Protein AF-A0A5J4TDB8-F1 (afdb_monomer)

Foldseek 3Di:
DPPDDPVVQVVQQPPDPPPPDDPDPDPPGVVLVLLVLLLVLLLLLLLCLQFVQRDCPVSLVVLVVCCVVPNDPLSVLSNVLSVVSVVVQVVLVVVVVVVVVVVPPDDDDDDDDPDDDPCPPRRDRCVQVDDLVVLLVSLVSSLVSLVSSLCSLVVSLVVSLVVCVVVVPPPVVSVVSVVVSVVLNVLSVVLSVQQNVQSVPSHGRRDSVSSVSNVD

Nearest PDB structures (foldseek):
  8ga6-assembly1_A  TM=4.358E-01  e=4.854E+00  synthetic construct
  8iyj-assembly1_U4  TM=3.901E-01  e=6.474E+00  Mus musculus

Sequence (216 aa):
MREIDPDADAQERTGMGSARWKDEYSCDCLRLDHEHQDMLISLATVCCCIDGTMNIKQQIESLQNTLEIKPTTELKAVKSIVDAVQKEREQLRDSMGNLSGNVSSMKGSGNNDQGSGNDGKIHIDVTLAFDETKLRWLGKIIERMLGILVRQTCGTFADEEQMMDKYRIPRHHSNIHFSQHLVLIRKLYTTILHIAQSAENFKYPIPSTFSQTFIQ

Secondary structure (DSSP, 8-state):
-PPPPHHHHHHTTTT--S-TT-SS-----HHHHHHHHHHHHHHHHHHHHH-TT---HHHHHHHHHHHHH---HHHHHHHHHHHHHHHHHHHHHHHHHHHHGGG----------------------GGGG--HHHHHHHHHHHHHHHHHHHHHHHHHHHHHHHHHHHTT--HHHHHHHHHHHHHHHHHHHHHHHHHHHHHT-TTSPPPTHHHHHHH-

pLDDT: mean 76.95, std 20.46, range [30.41, 95.5]

Solvent-accessible surface area (backbone atoms only — not comparable to full-atom values): 12738 Å² total; per-residue (Å²): 133,79,87,75,56,66,67,58,61,52,54,57,48,67,87,62,70,96,68,85,75,59,98,60,91,68,81,81,32,59,65,54,53,51,48,51,49,54,32,51,40,38,48,51,48,41,29,32,68,47,24,66,54,56,86,51,64,69,47,53,53,50,49,51,57,44,44,76,76,57,74,42,76,64,58,53,49,51,51,54,48,54,52,52,55,50,50,56,48,48,56,51,51,50,55,55,50,58,66,59,55,76,76,64,89,71,84,77,94,79,80,94,73,96,69,88,75,77,80,80,68,76,64,68,52,61,66,82,75,50,51,54,67,53,35,44,50,49,37,55,49,46,55,54,42,49,54,50,34,52,52,41,49,56,47,45,51,54,49,52,53,51,46,39,61,75,70,62,53,57,64,78,58,50,54,50,52,55,52,50,51,52,52,51,50,52,50,52,53,53,53,50,52,54,48,54,65,42,45,74,44,38,90,51,72,53,62,48,66,60,38,52,63,74,74,109

InterPro domains:
  IPR035938 Hemerythrin-like superfamily [SSF47188] (139-198)

Organism: NCBI:txid222440

Structure (mmCIF, N/CA/C/O backbone):
data_AF-A0A5J4TDB8-F1
#
_entry.id   AF-A0A5J4TDB8-F1
#
loop_
_atom_site.group_PDB
_atom_site.id
_atom_site.type_symbol
_atom_site.label_atom_id
_atom_site.label_alt_id
_atom_site.label_comp_id
_atom_site.label_asym_id
_atom_site.label_entity_id
_atom_site.label_seq_id
_atom_site.pdbx_PDB_ins_code
_atom_site.Cartn_x
_atom_site.Cartn_y
_atom_site.Cartn_z
_atom_site.occupancy
_atom_site.B_iso_or_equiv
_atom_site.auth_seq_id
_atom_site.auth_comp_id
_atom_site.auth_asym_id
_atom_site.auth_atom_id
_atom_site.pdbx_PDB_model_num
ATOM 1 N N . MET A 1 1 ? -4.120 -2.287 -21.958 1.00 37.81 1 MET A N 1
ATOM 2 C CA . MET A 1 1 ? -2.977 -1.365 -22.107 1.00 37.81 1 MET A CA 1
ATOM 3 C C . MET A 1 1 ? -3.282 -0.451 -23.277 1.00 37.81 1 MET A C 1
ATOM 5 O O . MET A 1 1 ? -3.626 -0.975 -24.329 1.00 37.81 1 MET A O 1
ATOM 9 N N . ARG A 1 2 ? -3.262 0.875 -23.095 1.00 38.03 2 ARG A N 1
ATOM 10 C CA . ARG A 1 2 ? -3.172 1.786 -24.246 1.00 38.03 2 ARG A CA 1
ATOM 11 C C . ARG A 1 2 ? -1.720 1.741 -24.705 1.00 38.03 2 ARG A C 1
ATOM 13 O O . ARG A 1 2 ? -0.841 1.747 -23.849 1.00 38.03 2 ARG A O 1
ATOM 20 N N . GLU A 1 3 ? -1.495 1.617 -26.007 1.00 38.84 3 GLU A N 1
ATOM 21 C CA . GLU A 1 3 ? -0.161 1.747 -26.591 1.00 38.84 3 GLU A CA 1
ATOM 22 C C . GLU A 1 3 ? 0.435 3.074 -26.107 1.00 38.84 3 GLU A C 1
ATOM 24 O O . GLU A 1 3 ? -0.185 4.128 -26.254 1.00 38.84 3 GLU A O 1
ATOM 29 N N . ILE A 1 4 ? 1.566 2.993 -25.407 1.00 48.53 4 ILE A N 1
ATOM 30 C CA . ILE A 1 4 ? 2.266 4.164 -24.883 1.00 48.53 4 ILE A CA 1
ATOM 31 C C . ILE A 1 4 ? 2.933 4.845 -26.076 1.00 48.53 4 ILE A C 1
ATOM 33 O O . ILE A 1 4 ? 3.638 4.186 -26.842 1.00 48.53 4 ILE A O 1
ATOM 37 N N . ASP A 1 5 ? 2.681 6.144 -26.229 1.00 47.41 5 ASP A N 1
ATOM 38 C CA . ASP A 1 5 ? 3.310 6.984 -27.245 1.00 47.41 5 ASP A CA 1
ATOM 39 C C . ASP A 1 5 ? 4.844 6.937 -27.070 1.00 47.41 5 ASP A C 1
ATOM 41 O O . ASP A 1 5 ? 5.343 7.310 -26.000 1.00 47.41 5 ASP A O 1
ATOM 45 N N . PRO A 1 6 ? 5.602 6.456 -28.075 1.00 47.66 6 PRO A N 1
ATOM 46 C CA . PRO A 1 6 ? 7.057 6.358 -28.008 1.00 47.66 6 PRO A CA 1
ATOM 47 C C . PRO A 1 6 ? 7.747 7.687 -27.685 1.00 47.66 6 PRO A C 1
ATOM 49 O O . PRO A 1 6 ? 8.787 7.679 -27.025 1.00 47.66 6 PRO A O 1
ATOM 52 N N . ASP A 1 7 ? 7.173 8.812 -28.118 1.00 46.38 7 ASP A N 1
ATOM 53 C CA . ASP A 1 7 ? 7.748 10.135 -27.880 1.00 46.38 7 ASP A CA 1
ATOM 54 C C . ASP A 1 7 ? 7.527 10.584 -26.427 1.00 46.38 7 ASP A C 1
ATOM 56 O O . ASP A 1 7 ? 8.419 11.184 -25.824 1.00 46.38 7 ASP A O 1
ATOM 60 N N . ALA A 1 8 ? 6.399 10.201 -25.817 1.00 56.88 8 ALA A N 1
ATOM 61 C CA . ALA A 1 8 ? 6.140 10.426 -24.396 1.00 56.88 8 ALA A CA 1
ATOM 62 C C . ALA A 1 8 ? 7.059 9.571 -23.497 1.00 56.88 8 ALA A C 1
ATOM 64 O O . ALA A 1 8 ? 7.653 10.101 -22.559 1.00 56.88 8 ALA A O 1
ATOM 65 N N . ASP A 1 9 ? 7.261 8.283 -23.823 1.00 52.53 9 ASP A N 1
ATOM 66 C CA . ASP A 1 9 ? 8.217 7.387 -23.125 1.00 52.53 9 ASP A CA 1
ATOM 67 C C . ASP A 1 9 ? 9.667 7.887 -23.261 1.00 52.53 9 ASP A C 1
ATOM 69 O O . ASP A 1 9 ? 10.463 7.788 -22.327 1.00 52.53 9 ASP A O 1
ATOM 73 N N . ALA A 1 10 ? 10.030 8.468 -24.409 1.00 52.84 10 ALA A N 1
ATOM 74 C CA . ALA A 1 10 ? 11.341 9.082 -24.600 1.00 52.84 10 ALA A CA 1
ATOM 75 C C . ALA A 1 10 ? 11.505 10.376 -23.783 1.00 52.84 10 ALA A C 1
ATOM 77 O O . ALA A 1 10 ? 12.571 10.607 -23.212 1.00 52.84 10 ALA A O 1
ATOM 78 N N . GLN A 1 11 ? 10.465 11.207 -23.697 1.00 53.31 11 GLN A N 1
ATOM 79 C CA . GLN A 1 11 ? 10.500 12.477 -22.972 1.00 53.31 11 GLN A CA 1
ATOM 80 C C . GLN A 1 11 ? 10.549 12.285 -21.447 1.00 53.31 11 GLN A C 1
ATOM 82 O O . GLN A 1 11 ? 11.304 12.988 -20.773 1.00 53.31 11 GLN A O 1
ATOM 87 N N . GLU A 1 12 ? 9.862 11.278 -20.901 1.00 52.88 12 GLU A N 1
ATOM 88 C CA . GLU A 1 12 ? 9.960 10.891 -19.480 1.00 52.88 12 GLU A CA 1
ATOM 89 C C . GLU A 1 12 ? 11.364 10.385 -19.079 1.00 52.88 12 GLU A C 1
ATOM 91 O O . GLU A 1 12 ? 11.676 10.274 -17.893 1.00 52.88 12 GLU A O 1
ATOM 96 N N . ARG A 1 13 ? 12.250 10.135 -20.055 1.00 52.81 13 ARG A N 1
ATOM 97 C CA . ARG A 1 13 ? 13.677 9.819 -19.846 1.00 52.81 13 ARG A CA 1
ATOM 98 C C . ARG A 1 13 ? 14.598 11.033 -19.973 1.00 52.81 13 ARG A C 1
ATOM 100 O O . ARG A 1 13 ? 15.778 10.948 -19.627 1.00 52.81 13 ARG A O 1
ATOM 107 N N . THR A 1 14 ? 14.112 12.169 -20.478 1.00 43.88 14 THR A N 1
ATOM 108 C CA . THR A 1 14 ? 14.943 13.360 -20.742 1.00 43.88 14 THR A CA 1
ATOM 109 C C . THR A 1 14 ? 15.192 14.209 -19.491 1.00 43.88 14 THR A C 1
ATOM 111 O O . THR A 1 14 ? 14.832 15.376 -19.415 1.00 43.88 14 THR A O 1
ATOM 114 N N . GLY A 1 15 ? 15.875 13.611 -18.513 1.00 41.41 15 GLY A N 1
ATOM 115 C CA . GLY A 1 15 ? 16.638 14.303 -17.464 1.00 41.41 15 GLY A CA 1
ATOM 116 C C . GLY A 1 15 ? 18.153 14.079 -17.579 1.00 41.41 15 GLY A C 1
ATOM 117 O O . GLY A 1 15 ? 18.934 14.693 -16.856 1.00 41.41 15 GLY A O 1
ATOM 118 N N . MET A 1 16 ? 18.596 13.220 -18.501 1.00 42.03 16 MET A N 1
ATOM 119 C CA . MET A 1 16 ? 20.002 12.866 -18.681 1.00 42.03 16 MET A CA 1
ATOM 120 C C . MET A 1 16 ? 20.456 13.273 -20.081 1.00 42.03 16 MET A C 1
ATOM 122 O O . MET A 1 16 ? 19.925 12.784 -21.072 1.00 42.03 16 MET A O 1
ATOM 126 N N . GLY A 1 17 ? 21.410 14.211 -20.146 1.00 42.22 17 GLY A N 1
ATOM 127 C CA . GLY A 1 17 ? 22.014 14.722 -21.379 1.00 42.22 17 GLY A CA 1
ATOM 128 C C . GLY A 1 17 ? 22.786 13.658 -22.173 1.00 42.22 17 GLY A C 1
ATOM 129 O O . GLY A 1 17 ? 22.348 12.528 -22.335 1.00 42.22 17 GLY A O 1
ATOM 130 N N . SER A 1 18 ? 23.971 13.994 -22.684 1.00 31.89 18 SER A N 1
ATOM 131 C CA . SER A 1 18 ? 24.812 13.152 -23.562 1.00 31.89 18 SER A CA 1
ATOM 132 C C . SER A 1 18 ? 25.257 11.778 -23.005 1.00 31.89 18 SER A C 1
ATOM 134 O O . SER A 1 18 ? 26.040 11.086 -23.649 1.00 31.89 18 SER A O 1
ATOM 136 N N . ALA A 1 19 ? 24.724 11.321 -21.871 1.00 36.56 19 ALA A N 1
ATOM 137 C CA . ALA A 1 19 ? 24.894 9.984 -21.302 1.00 36.56 19 ALA A CA 1
ATOM 138 C C . ALA A 1 19 ? 23.958 8.938 -21.951 1.00 36.56 19 ALA A C 1
ATOM 140 O O . ALA A 1 19 ? 23.369 8.105 -21.270 1.00 36.56 19 ALA A O 1
ATOM 141 N N . ARG A 1 20 ? 23.817 8.965 -23.282 1.00 34.97 20 ARG A N 1
ATOM 142 C CA . ARG A 1 20 ? 22.895 8.094 -24.042 1.00 34.97 20 ARG A CA 1
ATOM 143 C C . ARG A 1 20 ? 23.347 6.621 -24.122 1.00 34.97 20 ARG A C 1
ATOM 145 O O . ARG A 1 20 ? 22.654 5.814 -24.726 1.00 34.97 20 ARG A O 1
ATOM 152 N N . TRP A 1 21 ? 24.503 6.296 -23.543 1.00 35.66 21 TRP A N 1
ATOM 153 C CA . TRP A 1 21 ? 25.146 4.977 -23.526 1.00 35.66 21 TRP A CA 1
ATOM 154 C C . TRP A 1 21 ? 25.955 4.806 -22.233 1.00 35.66 21 TRP A C 1
ATOM 156 O O . TRP A 1 21 ? 27.168 4.616 -22.277 1.00 35.66 21 TRP A O 1
ATOM 166 N N . LYS A 1 22 ? 25.336 4.952 -21.057 1.00 37.19 22 LYS A N 1
ATOM 167 C CA . LYS A 1 22 ? 25.990 4.399 -19.868 1.00 37.19 22 LYS A CA 1
ATOM 168 C C . LYS A 1 22 ? 25.880 2.882 -19.948 1.00 37.19 22 LYS A C 1
ATOM 170 O O . LYS A 1 22 ? 24.781 2.351 -20.056 1.00 37.19 22 LYS A O 1
ATOM 175 N N . ASP A 1 23 ? 27.023 2.217 -19.852 1.00 35.59 23 ASP A N 1
ATOM 176 C CA . ASP A 1 23 ? 27.200 0.773 -19.645 1.00 35.59 23 ASP A CA 1
ATOM 177 C C . ASP A 1 23 ? 26.624 0.276 -18.293 1.00 35.59 23 ASP A C 1
ATOM 179 O O . ASP A 1 23 ? 27.043 -0.741 -17.744 1.00 35.59 23 ASP A O 1
ATOM 183 N N . GLU A 1 24 ? 25.639 0.989 -17.748 1.00 38.06 24 GLU A N 1
ATOM 184 C CA . GLU A 1 24 ? 24.906 0.694 -16.528 1.00 38.06 24 GLU A CA 1
ATOM 185 C C . GLU A 1 24 ? 23.429 0.660 -16.927 1.00 38.06 24 GLU A C 1
ATOM 187 O O . GLU A 1 24 ? 22.820 1.678 -17.244 1.00 38.06 24 GLU A O 1
ATOM 192 N N . TYR A 1 25 ? 22.906 -0.559 -17.007 1.00 44.09 25 TYR A N 1
ATOM 193 C CA . TYR A 1 25 ? 21.585 -0.957 -17.485 1.00 44.09 25 TYR A CA 1
ATOM 194 C C . TYR A 1 25 ? 20.444 -0.473 -16.588 1.00 44.09 25 TYR A C 1
ATOM 196 O O . TYR A 1 25 ? 19.675 -1.287 -16.079 1.00 44.09 25 TYR A O 1
ATOM 204 N N . SER A 1 26 ? 20.339 0.826 -16.336 1.00 44.84 26 SER A N 1
ATOM 205 C CA . SER A 1 26 ? 19.366 1.288 -15.367 1.00 44.84 26 SER A CA 1
ATOM 206 C C . SER A 1 26 ? 17.976 1.387 -15.990 1.00 44.84 26 SER A C 1
ATOM 208 O O . SER A 1 26 ? 17.722 2.111 -16.956 1.00 44.84 26 SER A O 1
ATOM 210 N N . CYS A 1 27 ? 17.049 0.634 -15.402 1.00 50.28 27 CYS A N 1
ATOM 211 C CA . CYS A 1 27 ? 15.609 0.815 -15.540 1.00 50.28 27 CYS A CA 1
ATOM 212 C C . CYS A 1 27 ? 15.140 2.111 -14.834 1.00 50.28 27 CYS A C 1
ATOM 214 O O . CYS A 1 27 ? 13.982 2.215 -14.443 1.00 50.28 27 CYS A O 1
ATOM 216 N N . ASP A 1 28 ? 16.026 3.105 -14.692 1.00 54.03 28 ASP A N 1
ATOM 217 C CA . ASP A 1 28 ? 15.769 4.399 -14.068 1.00 54.03 28 ASP A CA 1
ATOM 218 C C . ASP A 1 28 ? 15.004 5.272 -15.066 1.00 54.03 28 ASP A C 1
ATOM 220 O O . ASP A 1 28 ? 15.564 6.107 -15.785 1.00 54.03 28 ASP A O 1
ATOM 224 N N . CYS A 1 29 ? 13.701 5.044 -15.167 1.00 66.31 29 CYS A N 1
ATOM 225 C CA . CYS A 1 29 ? 12.806 6.010 -15.777 1.00 66.31 29 CYS A CA 1
ATOM 226 C C . CYS A 1 29 ? 11.859 6.559 -14.715 1.00 66.31 29 CYS A C 1
ATOM 228 O O . CYS A 1 29 ? 11.338 5.815 -13.885 1.00 66.31 29 CYS A O 1
ATOM 230 N N . LEU A 1 30 ? 11.590 7.868 -14.791 1.00 71.88 30 LEU A N 1
ATOM 231 C CA . LEU A 1 30 ? 10.699 8.572 -13.861 1.00 71.88 30 LEU A CA 1
ATOM 232 C C . LEU A 1 30 ? 9.338 7.876 -13.732 1.00 71.88 30 LEU A C 1
ATOM 234 O O . LEU A 1 30 ? 8.706 7.898 -12.681 1.00 71.88 30 LEU A O 1
ATOM 238 N N . ARG A 1 31 ? 8.896 7.211 -14.803 1.00 78.38 31 ARG A N 1
ATOM 239 C CA . ARG A 1 31 ? 7.688 6.392 -14.820 1.00 78.38 31 ARG A CA 1
ATOM 240 C C . ARG A 1 31 ? 7.725 5.248 -13.805 1.00 78.38 31 ARG A C 1
ATOM 242 O O . ARG A 1 31 ? 6.775 5.116 -13.039 1.00 78.38 31 ARG A O 1
ATOM 249 N N . LEU A 1 32 ? 8.790 4.442 -13.794 1.00 80.38 32 LEU A N 1
ATOM 250 C CA . LEU A 1 32 ? 8.940 3.335 -12.845 1.00 80.38 32 LEU A CA 1
ATOM 251 C C . LEU A 1 32 ? 9.149 3.862 -11.423 1.00 80.38 32 LEU A C 1
ATOM 253 O O . LEU A 1 32 ? 8.591 3.296 -10.489 1.00 80.38 32 LEU A O 1
ATOM 257 N N . ASP A 1 33 ? 9.838 4.993 -11.254 1.00 82.06 33 ASP A N 1
ATOM 258 C CA . ASP A 1 33 ? 9.937 5.665 -9.950 1.00 82.06 33 ASP A CA 1
ATOM 259 C C . ASP A 1 33 ? 8.557 6.062 -9.408 1.00 82.06 33 ASP A C 1
ATOM 261 O O . ASP A 1 33 ? 8.261 5.856 -8.229 1.00 82.06 33 ASP A O 1
ATOM 265 N N . HIS A 1 34 ? 7.675 6.585 -10.265 1.00 83.31 34 HIS A N 1
ATOM 266 C CA . HIS A 1 34 ? 6.301 6.903 -9.882 1.00 83.31 34 HIS A CA 1
ATOM 267 C C . HIS A 1 34 ? 5.495 5.654 -9.507 1.00 83.31 34 HIS A C 1
ATOM 269 O O . HIS A 1 34 ? 4.754 5.680 -8.526 1.00 83.31 34 HIS A O 1
ATOM 275 N N . GLU A 1 35 ? 5.640 4.555 -10.248 1.00 86.19 35 GLU A N 1
ATOM 276 C CA . GLU A 1 35 ? 4.951 3.299 -9.931 1.00 86.19 35 GLU A CA 1
ATOM 277 C C . GLU A 1 35 ? 5.460 2.669 -8.623 1.00 86.19 35 GLU A C 1
ATOM 279 O O . GLU A 1 35 ? 4.663 2.233 -7.787 1.00 86.19 35 GLU A O 1
ATOM 284 N N . HIS A 1 36 ? 6.771 2.710 -8.377 1.00 86.94 36 HIS A N 1
ATOM 285 C CA . HIS A 1 36 ? 7.354 2.316 -7.098 1.00 86.94 36 HIS A CA 1
ATOM 286 C C . HIS A 1 36 ? 6.866 3.200 -5.948 1.00 86.94 36 HIS A C 1
ATOM 288 O O . HIS A 1 36 ? 6.537 2.688 -4.876 1.00 86.94 36 HIS A O 1
ATOM 294 N N . GLN A 1 37 ? 6.762 4.513 -6.160 1.00 89.00 37 GLN A N 1
ATOM 295 C CA . GLN A 1 37 ? 6.235 5.431 -5.155 1.00 89.00 37 GLN A CA 1
ATOM 296 C C . GLN A 1 37 ? 4.776 5.105 -4.803 1.00 89.00 37 GLN A C 1
ATOM 298 O O . GLN A 1 37 ? 4.426 5.075 -3.621 1.00 89.00 37 GLN A O 1
ATOM 303 N N . ASP A 1 38 ? 3.939 4.794 -5.795 1.00 90.69 38 ASP A N 1
ATOM 304 C CA . ASP A 1 38 ? 2.551 4.371 -5.580 1.00 90.69 38 ASP A CA 1
ATOM 305 C C . ASP A 1 38 ? 2.479 3.089 -4.732 1.00 90.69 38 ASP A C 1
ATOM 307 O O . ASP A 1 38 ? 1.698 3.011 -3.776 1.00 90.69 38 ASP A O 1
ATOM 311 N N . MET A 1 39 ? 3.338 2.108 -5.029 1.00 91.81 39 MET A N 1
ATOM 312 C CA . MET A 1 39 ? 3.466 0.879 -4.242 1.00 91.81 39 MET A CA 1
ATOM 313 C C . MET A 1 39 ? 3.881 1.172 -2.789 1.00 91.81 39 MET A C 1
ATOM 315 O O . MET A 1 39 ? 3.282 0.628 -1.857 1.00 91.81 39 MET A O 1
ATOM 319 N N . LEU A 1 40 ? 4.873 2.043 -2.573 1.00 91.56 40 LEU A N 1
ATOM 320 C CA . LEU A 1 40 ? 5.353 2.415 -1.236 1.00 91.56 40 LEU A CA 1
ATOM 321 C C . LEU A 1 40 ? 4.289 3.160 -0.420 1.00 91.56 40 LEU A C 1
ATOM 323 O O . LEU A 1 40 ? 4.129 2.895 0.774 1.00 91.56 40 LEU A O 1
ATOM 327 N N . ILE A 1 41 ? 3.521 4.050 -1.051 1.00 93.06 41 ILE A N 1
ATOM 328 C CA . ILE A 1 41 ? 2.393 4.747 -0.417 1.00 93.06 41 ILE A CA 1
ATOM 329 C C . ILE A 1 41 ? 1.324 3.741 0.023 1.00 93.06 41 ILE A C 1
ATOM 331 O O . ILE A 1 41 ? 0.805 3.824 1.144 1.00 93.06 41 ILE A O 1
ATOM 335 N N . SER A 1 42 ? 1.006 2.766 -0.827 1.00 93.94 42 SER A N 1
ATOM 336 C CA . SER A 1 42 ? 0.048 1.719 -0.482 1.00 93.94 42 SER A CA 1
ATOM 337 C C . SER A 1 42 ? 0.540 0.831 0.650 1.00 93.94 42 SER A C 1
ATOM 339 O O . SER A 1 42 ? -0.225 0.543 1.571 1.00 93.94 42 SER A O 1
ATOM 341 N N . LEU A 1 43 ? 1.818 0.452 0.638 1.00 93.44 43 LEU A N 1
ATOM 342 C CA . LEU A 1 43 ? 2.432 -0.314 1.717 1.00 93.44 43 LEU A CA 1
ATOM 343 C C . LEU A 1 43 ? 2.355 0.441 3.049 1.00 93.44 43 LEU A C 1
ATOM 345 O O . LEU A 1 43 ? 1.878 -0.101 4.047 1.00 93.44 43 LEU A O 1
ATOM 349 N N . ALA A 1 44 ? 2.747 1.716 3.053 1.00 93.00 44 ALA A N 1
ATOM 350 C CA . ALA A 1 44 ? 2.652 2.574 4.229 1.00 93.00 44 ALA A CA 1
ATOM 351 C C . ALA A 1 44 ? 1.205 2.683 4.733 1.00 93.00 44 ALA A C 1
ATOM 353 O O . ALA A 1 44 ? 0.956 2.619 5.938 1.00 93.00 44 ALA A O 1
ATOM 354 N N . THR A 1 45 ? 0.238 2.781 3.818 1.00 93.62 45 THR A N 1
ATOM 355 C CA . THR A 1 45 ? -1.184 2.855 4.169 1.00 93.62 45 THR A CA 1
ATOM 356 C C . THR A 1 45 ? -1.694 1.551 4.783 1.00 93.62 45 THR A C 1
ATOM 358 O O . THR A 1 45 ? -2.381 1.610 5.802 1.00 93.62 45 THR A O 1
ATOM 361 N N . VAL A 1 46 ? -1.334 0.380 4.238 1.00 94.62 46 VAL A N 1
ATOM 362 C CA . VAL A 1 46 ? -1.642 -0.931 4.852 1.00 94.62 46 VAL A CA 1
ATOM 363 C C . VAL A 1 46 ? -1.106 -0.981 6.276 1.00 94.62 46 VAL A C 1
ATOM 365 O O . VAL A 1 46 ? -1.845 -1.280 7.214 1.00 94.62 46 VAL A O 1
ATOM 368 N N . CYS A 1 47 ? 0.174 -0.664 6.440 1.00 92.56 47 CYS A N 1
ATOM 369 C CA . CYS A 1 47 ? 0.839 -0.725 7.729 1.00 92.56 47 CYS A CA 1
ATOM 370 C C . CYS A 1 47 ? 0.222 0.262 8.731 1.00 92.56 47 CYS A C 1
ATOM 372 O O . CYS A 1 47 ? 0.051 -0.102 9.886 1.00 92.56 47 CYS A O 1
ATOM 374 N N . CYS A 1 48 ? -0.210 1.450 8.295 1.00 92.00 48 CYS A N 1
ATOM 375 C CA . CYS A 1 48 ? -0.958 2.380 9.141 1.00 92.00 48 CYS A CA 1
ATOM 376 C C . CYS A 1 48 ? -2.353 1.843 9.488 1.00 92.00 48 CYS A C 1
ATOM 378 O O . CYS A 1 48 ? -2.814 2.006 10.614 1.00 92.00 48 CYS A O 1
ATOM 380 N N . CYS A 1 49 ? -3.047 1.171 8.567 1.00 92.81 49 CYS A N 1
ATOM 381 C CA . CYS A 1 49 ? -4.337 0.546 8.876 1.00 92.81 49 CYS A CA 1
ATOM 382 C C . CYS A 1 49 ? -4.192 -0.541 9.951 1.00 92.81 49 CYS A C 1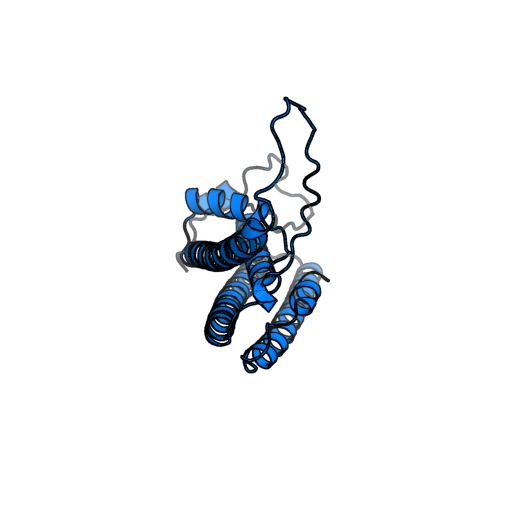
ATOM 384 O O . CYS A 1 49 ? -5.045 -0.629 10.830 1.00 92.81 49 CYS A O 1
ATOM 386 N N . ILE A 1 50 ? -3.104 -1.313 9.916 1.00 92.31 50 ILE A N 1
ATOM 387 C CA . ILE A 1 50 ? -2.792 -2.348 10.911 1.00 92.31 50 ILE A CA 1
ATOM 388 C C . ILE A 1 50 ? -2.323 -1.729 12.238 1.00 92.31 50 ILE A C 1
ATOM 390 O O . ILE A 1 50 ? -2.808 -2.119 13.293 1.00 92.31 50 ILE A O 1
ATOM 394 N N . ASP A 1 51 ? -1.413 -0.755 12.187 1.00 90.31 51 ASP A N 1
ATOM 395 C CA . ASP A 1 51 ? -0.776 -0.131 13.349 1.00 90.31 51 ASP A CA 1
ATOM 396 C C . ASP A 1 51 ? -1.100 1.367 13.410 1.00 90.31 51 ASP A C 1
ATOM 398 O O . ASP A 1 51 ? -0.588 2.184 12.637 1.00 90.31 51 ASP A O 1
ATOM 402 N N . GLY A 1 52 ? -1.954 1.742 14.365 1.00 85.88 52 GLY A N 1
ATOM 403 C CA . GLY A 1 52 ? -2.392 3.125 14.548 1.00 85.88 52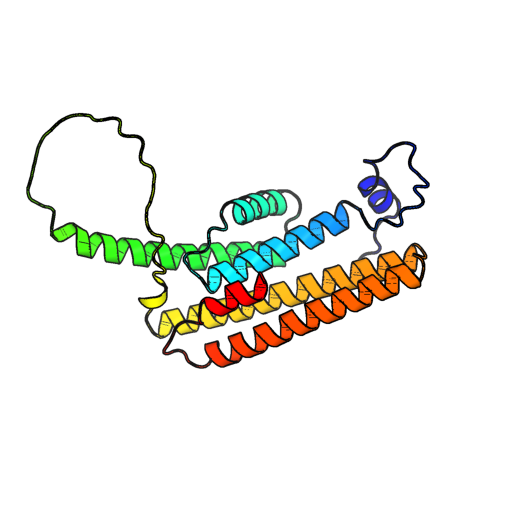 GLY A CA 1
ATOM 404 C C . GLY A 1 52 ? -1.334 4.074 15.104 1.00 85.88 52 GLY A C 1
ATOM 405 O O . GLY A 1 52 ? -1.573 5.284 15.148 1.00 85.88 52 GLY A O 1
ATOM 406 N N . THR A 1 53 ? -0.176 3.560 15.513 1.00 87.25 53 THR A N 1
ATOM 407 C CA . THR A 1 53 ? 0.961 4.377 15.955 1.00 87.25 53 THR A CA 1
ATOM 408 C C . THR A 1 53 ? 1.849 4.820 14.797 1.00 87.25 53 THR A C 1
ATOM 410 O O . THR A 1 53 ? 2.663 5.733 14.961 1.00 87.25 53 THR A O 1
ATOM 413 N N . MET A 1 54 ? 1.684 4.216 13.614 1.00 86.19 54 MET A N 1
ATOM 414 C CA . MET A 1 54 ? 2.601 4.435 12.508 1.00 86.19 54 MET A CA 1
ATOM 415 C C . MET A 1 54 ? 2.432 5.826 11.888 1.00 86.19 54 MET A C 1
ATOM 417 O O . MET A 1 54 ? 1.357 6.201 11.413 1.00 86.19 54 MET A O 1
ATOM 421 N N . ASN A 1 55 ? 3.520 6.598 11.870 1.00 86.69 55 ASN A N 1
ATOM 422 C CA . ASN A 1 55 ? 3.537 7.937 11.294 1.00 86.69 55 ASN A CA 1
ATOM 423 C C . ASN A 1 55 ? 3.782 7.875 9.782 1.00 86.69 55 ASN A C 1
ATOM 425 O O . ASN A 1 55 ? 4.906 7.642 9.346 1.00 86.69 55 ASN A O 1
ATOM 429 N N . ILE A 1 56 ? 2.730 8.130 9.003 1.00 88.94 56 ILE A N 1
ATOM 430 C CA . ILE A 1 56 ? 2.772 8.140 7.532 1.00 88.94 56 ILE A CA 1
ATOM 431 C C . ILE A 1 56 ? 2.469 9.520 6.925 1.00 88.94 56 ILE A C 1
ATOM 433 O O . ILE A 1 56 ? 1.988 9.617 5.798 1.00 88.94 56 ILE A O 1
ATOM 437 N N . LYS A 1 57 ? 2.698 10.610 7.674 1.00 89.50 57 LYS A N 1
ATOM 438 C CA . LYS A 1 57 ? 2.365 11.979 7.229 1.00 89.50 57 LYS A CA 1
ATOM 439 C C . LYS A 1 57 ? 3.012 12.333 5.887 1.00 89.50 57 LYS A C 1
ATOM 441 O O . LYS A 1 57 ? 2.321 12.791 4.986 1.00 89.50 57 LYS A O 1
ATOM 446 N N . GLN A 1 58 ? 4.300 12.031 5.733 1.00 89.06 58 GLN A N 1
ATOM 447 C CA . GLN A 1 58 ? 5.040 12.295 4.494 1.00 89.06 58 GLN A CA 1
ATOM 448 C C . GLN A 1 58 ? 4.472 11.512 3.303 1.00 89.06 58 GLN A C 1
ATOM 450 O O . GLN A 1 58 ? 4.367 12.039 2.200 1.00 89.06 58 GLN A O 1
ATOM 455 N N . GLN A 1 59 ? 4.058 10.262 3.516 1.00 91.94 59 GLN A N 1
ATOM 456 C CA . GLN A 1 59 ? 3.460 9.433 2.470 1.00 91.94 59 GLN A CA 1
ATOM 457 C C . GLN A 1 59 ? 2.069 9.945 2.080 1.00 91.94 59 GLN A C 1
ATOM 459 O O . GLN A 1 59 ? 1.708 9.880 0.909 1.00 91.94 59 GLN A O 1
ATOM 464 N N . ILE A 1 60 ? 1.307 10.503 3.025 1.00 90.12 60 ILE A N 1
ATOM 465 C CA . ILE A 1 60 ? 0.015 11.146 2.742 1.00 90.12 60 ILE A CA 1
ATOM 466 C C . ILE A 1 60 ? 0.204 12.448 1.956 1.00 90.12 60 ILE A C 1
ATOM 468 O O . ILE A 1 60 ? -0.548 12.690 1.015 1.00 90.12 60 ILE A O 1
ATOM 472 N N . GLU A 1 61 ? 1.197 13.267 2.304 1.00 91.38 61 GLU A N 1
ATOM 473 C CA . GLU A 1 61 ? 1.552 14.467 1.533 1.00 91.38 61 GLU A CA 1
ATOM 474 C C . GLU A 1 61 ? 1.983 14.091 0.109 1.00 91.38 61 GLU A C 1
ATOM 476 O O . GLU A 1 61 ? 1.473 14.641 -0.866 1.00 91.38 61 GLU A O 1
ATOM 481 N N . SER A 1 62 ? 2.842 13.075 -0.028 1.00 89.50 62 SER A N 1
ATOM 482 C CA . SER A 1 62 ? 3.228 12.539 -1.336 1.00 89.50 62 SER A CA 1
ATOM 483 C C . SER A 1 62 ? 2.018 12.037 -2.126 1.00 89.50 62 SER A C 1
ATOM 485 O O . SER A 1 62 ? 1.920 12.327 -3.312 1.00 89.50 62 SER A O 1
ATOM 487 N N . LEU A 1 63 ? 1.087 11.321 -1.488 1.00 90.81 63 LEU A N 1
ATOM 488 C CA . LEU A 1 63 ? -0.147 10.845 -2.118 1.00 90.81 63 LEU A CA 1
ATOM 489 C C . LEU A 1 63 ? -1.012 12.000 -2.634 1.00 90.81 63 LEU A C 1
ATOM 491 O O . LEU A 1 63 ? -1.582 11.891 -3.717 1.00 90.81 63 LEU A O 1
ATOM 495 N N . GLN A 1 64 ? -1.129 13.092 -1.876 1.00 91.06 64 GLN A N 1
ATOM 496 C CA . GLN A 1 64 ? -1.889 14.273 -2.298 1.00 91.06 64 GLN A CA 1
ATOM 497 C C . GLN A 1 64 ? -1.267 14.907 -3.542 1.00 91.06 64 GLN A C 1
ATOM 499 O O . GLN A 1 64 ? -1.965 15.080 -4.539 1.00 91.06 64 GLN A O 1
ATOM 504 N N . ASN A 1 65 ? 0.048 15.132 -3.524 1.00 89.19 65 ASN A N 1
ATOM 505 C CA . ASN A 1 65 ? 0.775 15.666 -4.675 1.00 89.19 65 ASN A CA 1
ATOM 506 C C . ASN A 1 65 ? 0.615 14.759 -5.908 1.00 89.19 65 ASN A C 1
ATOM 508 O O . ASN A 1 65 ? 0.315 15.233 -7.003 1.00 89.19 65 ASN A O 1
ATOM 512 N N . THR A 1 66 ? 0.740 13.437 -5.740 1.00 87.06 66 THR A N 1
ATOM 513 C CA . THR A 1 66 ? 0.552 12.488 -6.847 1.00 87.06 66 THR A CA 1
ATOM 514 C C . THR A 1 66 ? -0.885 12.497 -7.367 1.00 87.06 66 THR A C 1
ATOM 516 O O . THR A 1 66 ? -1.092 12.399 -8.571 1.00 87.06 66 THR A O 1
ATOM 519 N N . LEU A 1 67 ? -1.896 12.646 -6.506 1.00 89.56 67 LEU A N 1
ATOM 520 C CA . LEU A 1 67 ? -3.300 12.717 -6.927 1.00 89.56 67 LEU A CA 1
ATOM 521 C C . LEU A 1 67 ? -3.627 13.975 -7.737 1.00 89.56 67 LEU A C 1
ATOM 523 O O . LEU A 1 67 ? -4.497 13.906 -8.608 1.00 89.56 67 LEU A O 1
ATOM 527 N N . GLU A 1 68 ? -2.952 15.093 -7.466 1.00 88.31 68 GLU A N 1
ATOM 528 C CA . GLU A 1 68 ? -3.078 16.323 -8.256 1.00 88.31 68 GLU A CA 1
ATOM 529 C C . GLU A 1 68 ? -2.495 16.154 -9.663 1.00 88.31 68 GLU A C 1
ATOM 531 O O . GLU A 1 68 ? -3.074 16.636 -10.636 1.00 88.31 68 GLU A O 1
ATOM 536 N N . ILE A 1 69 ? -1.386 15.419 -9.779 1.00 84.31 69 ILE A N 1
ATOM 537 C CA . ILE A 1 69 ? -0.681 15.194 -11.048 1.00 84.31 69 ILE A CA 1
ATOM 538 C C . ILE A 1 69 ? -1.330 14.059 -11.859 1.00 84.31 69 ILE A C 1
ATOM 540 O O . ILE A 1 69 ? -1.597 14.201 -13.052 1.00 84.31 69 ILE A O 1
ATOM 544 N N . LYS A 1 70 ? -1.584 12.911 -11.221 1.00 84.06 70 LYS A N 1
ATOM 545 C CA . LYS A 1 70 ? -2.012 11.651 -11.848 1.00 84.06 70 LYS A CA 1
ATOM 546 C C . LYS A 1 70 ? -3.078 10.949 -10.991 1.00 84.06 70 LYS A C 1
ATOM 548 O O . LYS A 1 70 ? -2.795 9.991 -10.267 1.00 84.06 70 LYS A O 1
ATOM 553 N N . PRO A 1 71 ? -4.349 11.364 -11.097 1.00 85.75 71 PRO A N 1
ATOM 554 C CA . PRO A 1 71 ? -5.429 10.766 -10.324 1.00 85.75 71 PRO A CA 1
ATOM 555 C C . PRO A 1 71 ? -5.792 9.367 -10.843 1.00 85.75 71 PRO A C 1
ATOM 557 O O . PRO A 1 71 ? -6.604 9.223 -11.760 1.00 85.75 71 PRO A O 1
ATOM 560 N N . THR A 1 72 ? -5.256 8.316 -10.221 1.00 88.25 72 THR A N 1
ATOM 561 C CA . THR A 1 72 ? -5.640 6.926 -10.522 1.00 88.25 72 THR A CA 1
ATOM 562 C C . THR A 1 72 ? -6.776 6.438 -9.620 1.00 88.25 72 THR A C 1
ATOM 564 O O . THR A 1 72 ? -6.995 6.938 -8.513 1.00 88.25 72 THR A O 1
ATOM 567 N N . THR A 1 73 ? -7.535 5.444 -10.091 1.00 90.19 73 THR A N 1
ATOM 568 C CA . THR A 1 73 ? -8.613 4.817 -9.305 1.00 90.19 73 THR A CA 1
ATOM 569 C C . THR A 1 73 ? -8.080 4.198 -8.014 1.00 90.19 73 THR A C 1
ATOM 571 O O . THR A 1 73 ? -8.740 4.270 -6.978 1.00 90.19 73 THR A O 1
ATOM 574 N N . GLU A 1 74 ? -6.882 3.614 -8.067 1.00 89.75 74 GLU A N 1
ATOM 575 C CA . GLU A 1 74 ? -6.253 2.986 -6.909 1.00 89.75 74 GLU A CA 1
ATOM 576 C C . GLU A 1 74 ? -5.815 4.031 -5.887 1.00 89.75 74 GLU A C 1
ATOM 578 O O . GLU A 1 74 ? -6.251 3.940 -4.745 1.00 89.75 74 GLU A O 1
ATOM 583 N N . LEU A 1 75 ? -5.099 5.087 -6.288 1.00 91.69 75 LEU A N 1
ATOM 584 C CA . LEU A 1 75 ? -4.673 6.154 -5.370 1.00 91.69 75 LEU A CA 1
ATOM 585 C C . LEU A 1 75 ? -5.858 6.881 -4.720 1.00 91.69 75 LEU A C 1
ATOM 587 O O . LEU A 1 75 ? -5.818 7.207 -3.534 1.00 91.69 75 LEU A O 1
ATOM 591 N N . LYS A 1 76 ? -6.962 7.077 -5.454 1.00 93.94 76 LYS A N 1
ATOM 592 C CA . LYS A 1 76 ? -8.210 7.605 -4.874 1.00 93.94 76 LYS A CA 1
ATOM 593 C C . LYS A 1 76 ? -8.778 6.672 -3.805 1.00 93.94 76 LYS A C 1
ATOM 595 O O . LYS A 1 76 ? -9.260 7.141 -2.774 1.00 93.94 76 LYS A O 1
ATOM 600 N N . ALA A 1 77 ? -8.726 5.361 -4.038 1.00 94.69 77 ALA A N 1
ATOM 601 C CA . ALA A 1 77 ? -9.154 4.376 -3.053 1.00 94.69 77 ALA A CA 1
ATOM 602 C C . ALA A 1 77 ? -8.230 4.369 -1.825 1.00 94.69 77 ALA A C 1
ATOM 604 O O . ALA A 1 77 ? -8.747 4.352 -0.710 1.00 94.69 77 ALA A O 1
ATOM 605 N N . VAL A 1 78 ? -6.908 4.463 -2.015 1.00 95.25 78 VAL A N 1
ATOM 606 C CA . VAL A 1 78 ? -5.929 4.597 -0.922 1.00 95.25 78 VAL A CA 1
ATOM 607 C C . VAL A 1 78 ? -6.241 5.825 -0.070 1.00 95.25 78 VAL A C 1
ATOM 609 O O . VAL A 1 78 ? -6.384 5.704 1.146 1.00 95.25 78 VAL A O 1
ATOM 612 N N . LYS A 1 79 ? -6.448 6.988 -0.702 1.00 95.19 79 LYS A N 1
ATOM 613 C CA . LYS A 1 79 ? -6.795 8.233 -0.001 1.00 95.19 79 LYS A CA 1
ATOM 614 C C . LYS A 1 79 ? -8.091 8.103 0.796 1.00 95.19 79 LYS A C 1
ATOM 616 O O . LYS A 1 79 ? -8.139 8.451 1.970 1.00 95.19 79 LYS A O 1
ATOM 621 N N . SER A 1 80 ? -9.131 7.548 0.178 1.00 95.50 80 SER A N 1
ATOM 622 C CA . SER A 1 80 ? -10.408 7.322 0.858 1.00 95.50 80 SER A CA 1
ATOM 623 C C . SER A 1 80 ? -10.279 6.372 2.052 1.00 95.50 80 SER A C 1
ATOM 625 O O . SER A 1 80 ? -10.992 6.553 3.037 1.00 95.50 80 SER A O 1
ATOM 627 N N . ILE A 1 81 ? -9.420 5.355 1.959 1.00 95.38 81 ILE A N 1
ATOM 628 C CA . ILE A 1 81 ? -9.179 4.392 3.036 1.00 95.38 81 ILE A CA 1
ATOM 629 C C . ILE A 1 81 ? -8.452 5.064 4.200 1.00 95.38 81 ILE A C 1
ATOM 631 O O . ILE A 1 81 ? -8.935 4.985 5.331 1.00 95.38 81 ILE A O 1
ATOM 635 N N . VAL A 1 82 ? -7.331 5.745 3.936 1.00 94.25 82 VAL A N 1
ATOM 636 C CA . VAL A 1 82 ? -6.536 6.375 5.001 1.00 94.25 82 VAL A CA 1
ATOM 637 C C . VAL A 1 82 ? -7.343 7.445 5.736 1.00 94.25 82 VAL A C 1
ATOM 639 O O . VAL A 1 82 ? -7.339 7.463 6.965 1.00 94.25 82 VAL A O 1
ATOM 642 N N . ASP A 1 83 ? -8.130 8.247 5.013 1.00 93.81 83 ASP A N 1
ATOM 643 C CA . ASP A 1 83 ? -8.994 9.268 5.612 1.00 93.81 83 ASP A CA 1
ATOM 644 C C . ASP A 1 83 ? -10.059 8.651 6.523 1.00 93.81 83 ASP A C 1
ATOM 646 O O . ASP A 1 83 ? -10.310 9.149 7.621 1.00 93.81 83 ASP A O 1
ATOM 650 N N . ALA A 1 84 ? -10.683 7.551 6.089 1.00 94.44 84 ALA A N 1
ATOM 651 C CA . ALA A 1 84 ? -11.711 6.873 6.870 1.00 94.44 84 ALA A CA 1
ATOM 652 C C . ALA A 1 84 ? -11.137 6.277 8.165 1.00 94.44 84 ALA A C 1
ATOM 654 O O . ALA A 1 84 ? -11.716 6.456 9.236 1.00 94.44 84 ALA A O 1
ATOM 655 N N . VAL A 1 85 ? -9.980 5.613 8.083 1.00 93.88 85 VAL A N 1
ATOM 656 C CA . VAL A 1 85 ? -9.309 5.016 9.249 1.00 93.88 85 VAL A CA 1
ATOM 657 C C . VAL A 1 85 ? -8.834 6.088 10.227 1.00 93.88 85 VAL A C 1
ATOM 659 O O . VAL A 1 85 ? -9.053 5.957 11.432 1.00 93.88 85 VAL A O 1
ATOM 662 N N . GLN A 1 86 ? -8.221 7.165 9.732 1.00 92.06 86 GLN A N 1
ATOM 663 C CA . GLN A 1 86 ? -7.771 8.269 10.581 1.00 92.06 86 GLN A CA 1
ATOM 664 C C . GLN A 1 86 ? -8.941 8.963 11.271 1.00 92.06 86 GLN A C 1
ATOM 666 O O . GLN A 1 86 ? -8.872 9.210 12.473 1.00 92.06 86 GLN A O 1
ATOM 671 N N . LYS A 1 87 ? -10.039 9.206 10.548 1.00 92.44 87 LYS A N 1
ATOM 672 C CA . LYS A 1 87 ? -11.246 9.809 11.114 1.00 92.44 87 LYS A CA 1
ATOM 673 C C . LYS A 1 87 ? -11.820 8.979 12.261 1.00 92.44 87 LYS A C 1
ATOM 675 O O . LYS A 1 87 ? -12.111 9.537 13.314 1.00 92.44 87 LYS A O 1
ATOM 680 N N . GLU A 1 88 ? -11.964 7.666 12.085 1.00 92.50 88 GLU A N 1
ATOM 681 C CA . GLU A 1 88 ? -12.489 6.789 13.143 1.00 92.50 88 GLU A CA 1
ATOM 682 C C . GLU A 1 88 ? -11.581 6.759 14.379 1.00 92.50 88 GLU A C 1
ATOM 684 O O . GLU A 1 88 ? -12.063 6.782 15.515 1.00 92.50 88 GLU A O 1
ATOM 689 N N . ARG A 1 89 ? -10.259 6.743 14.174 1.00 90.56 89 ARG A N 1
ATOM 690 C CA . ARG A 1 89 ? -9.290 6.779 15.276 1.00 90.56 89 ARG A CA 1
ATOM 691 C C . ARG A 1 89 ? -9.292 8.118 16.010 1.00 90.56 89 ARG A C 1
ATOM 693 O O . ARG A 1 89 ? -9.210 8.118 17.237 1.00 90.56 89 ARG A O 1
ATOM 700 N N . GLU A 1 90 ? -9.413 9.234 15.297 1.00 89.50 90 GLU A N 1
ATOM 701 C CA . GLU A 1 90 ? -9.471 10.565 15.910 1.00 89.50 90 GLU A CA 1
ATOM 702 C C . GLU A 1 90 ? -10.760 10.748 16.716 1.00 89.50 90 GLU A C 1
ATOM 704 O O . GLU A 1 90 ? -10.706 11.127 17.880 1.00 89.50 90 GLU A O 1
ATOM 709 N N . GLN A 1 91 ? -11.910 10.343 16.168 1.00 89.62 91 GLN A N 1
ATOM 710 C CA . GLN A 1 91 ? -13.184 10.378 16.895 1.00 89.62 91 GLN A CA 1
ATOM 711 C C . GLN A 1 91 ? -13.138 9.576 18.199 1.00 89.62 91 GLN A C 1
ATOM 713 O O . GLN A 1 91 ? -13.671 10.005 19.225 1.00 89.62 91 GLN A O 1
ATOM 718 N N . LEU A 1 92 ? -12.489 8.408 18.180 1.00 88.00 92 LEU A N 1
ATOM 719 C CA . LEU A 1 92 ? -12.316 7.618 19.391 1.00 88.00 92 LEU A CA 1
ATOM 720 C C . LEU A 1 92 ? -11.377 8.311 20.385 1.00 88.00 92 LEU A C 1
ATOM 722 O O . LEU A 1 92 ? -11.684 8.365 21.576 1.00 88.00 92 LEU A O 1
ATOM 726 N N . ARG A 1 93 ? -10.270 8.886 19.905 1.00 86.44 93 ARG A N 1
ATOM 727 C CA . ARG A 1 93 ? -9.322 9.655 20.722 1.00 86.44 93 ARG A CA 1
ATOM 728 C C . ARG A 1 93 ? -10.003 10.836 21.414 1.00 86.44 93 ARG A C 1
ATOM 730 O O . ARG A 1 93 ? -9.818 10.998 22.618 1.00 86.44 93 ARG A O 1
ATOM 737 N N . ASP A 1 94 ? -10.846 11.574 20.701 1.00 84.88 94 ASP A N 1
ATOM 738 C CA . ASP A 1 94 ? -11.625 12.688 21.248 1.00 84.88 94 ASP A CA 1
ATOM 739 C C . ASP A 1 94 ? -12.637 12.220 22.296 1.00 84.88 94 ASP A C 1
ATOM 741 O O . ASP A 1 94 ? -12.755 12.820 23.366 1.00 84.88 94 ASP A O 1
ATOM 745 N N . SER A 1 95 ? -13.337 11.111 22.038 1.00 83.81 95 SER A N 1
ATOM 746 C CA . SER A 1 95 ? -14.290 10.552 23.003 1.00 83.81 95 SER A CA 1
ATOM 747 C C . SER A 1 95 ? -13.607 10.142 24.316 1.00 83.81 95 SER A C 1
ATOM 749 O O . SER A 1 95 ? -14.113 10.449 25.396 1.00 83.81 95 SER A O 1
ATOM 751 N N . MET A 1 96 ? -12.413 9.542 24.239 1.00 77.75 96 MET A N 1
ATOM 752 C CA . MET A 1 96 ? -11.609 9.176 25.409 1.00 77.75 96 MET A CA 1
ATOM 753 C C . MET A 1 96 ? -10.990 10.399 26.101 1.00 77.75 96 MET A C 1
ATOM 755 O O . MET A 1 96 ? -10.941 10.451 27.331 1.00 77.75 96 MET A O 1
ATOM 759 N N . GLY A 1 97 ? -10.551 11.403 25.336 1.00 69.19 97 GLY A N 1
ATOM 760 C CA . GLY A 1 97 ? -10.035 12.668 25.862 1.00 69.19 97 GLY A CA 1
ATOM 761 C C . GLY A 1 97 ? -11.094 13.451 26.641 1.00 69.19 97 GLY A C 1
ATOM 762 O O . GLY A 1 97 ? -10.815 13.944 27.733 1.00 69.19 97 GLY A O 1
ATOM 763 N N . ASN A 1 98 ? -12.333 13.475 26.146 1.00 58.84 98 ASN A N 1
ATOM 764 C CA . ASN A 1 98 ? -13.466 14.107 26.824 1.00 58.84 98 ASN A CA 1
ATOM 765 C C . ASN A 1 98 ? -13.892 13.358 28.100 1.00 58.84 98 ASN A C 1
ATOM 767 O O . ASN A 1 98 ? -14.289 13.996 29.072 1.00 58.84 98 ASN A O 1
ATOM 771 N N . LEU A 1 99 ? -13.740 12.028 28.153 1.00 51.22 99 LEU A N 1
ATOM 772 C CA . LEU A 1 99 ? -13.922 11.235 29.381 1.00 51.22 99 LEU A CA 1
ATOM 773 C C . LEU A 1 99 ? -12.857 11.554 30.448 1.00 51.22 99 LEU A C 1
ATOM 775 O O . LEU A 1 99 ? -13.171 11.583 31.637 1.00 51.22 99 LEU A O 1
ATOM 779 N N . SER A 1 100 ? -11.619 11.850 30.037 1.00 47.41 100 SER A N 1
ATOM 780 C CA . SER A 1 100 ? -10.545 12.286 30.944 1.00 47.41 100 SER A CA 1
ATOM 781 C C . SER A 1 100 ? -10.649 13.768 31.345 1.00 47.41 100 SER A C 1
ATOM 783 O O . SER A 1 100 ? -10.104 14.161 32.378 1.00 47.41 100 SER A O 1
ATOM 785 N N . GLY A 1 101 ? -11.344 14.594 30.555 1.00 43.94 101 GLY A N 1
ATOM 786 C CA . GLY A 1 101 ? -11.498 16.040 30.760 1.00 43.94 101 GLY A CA 1
ATOM 787 C C . GLY A 1 101 ? -12.400 16.441 31.932 1.00 43.94 101 GLY A C 1
ATOM 788 O O . GLY A 1 101 ? -12.306 17.569 32.414 1.00 43.94 101 GLY A O 1
ATOM 789 N N . ASN A 1 102 ? -13.209 15.521 32.468 1.00 41.56 102 ASN A N 1
ATOM 790 C CA . ASN A 1 102 ? -14.068 15.795 33.627 1.00 41.56 102 ASN A CA 1
ATOM 791 C C . ASN A 1 102 ? -13.338 15.762 34.988 1.00 41.56 102 ASN A C 1
ATOM 793 O O . ASN A 1 102 ? -13.971 15.998 36.015 1.00 41.56 102 ASN A O 1
ATOM 797 N N . VAL A 1 103 ? -12.021 15.515 35.023 1.00 42.72 103 VAL A N 1
ATOM 798 C CA . VAL A 1 103 ? -11.214 15.516 36.266 1.00 42.72 103 VAL A CA 1
ATOM 799 C C . VAL A 1 103 ? -10.444 16.834 36.484 1.00 42.72 103 VAL A C 1
ATOM 801 O O . VAL A 1 103 ? -9.901 17.056 37.563 1.00 42.72 103 VAL A O 1
ATOM 804 N N . SER A 1 104 ? -10.465 17.770 35.528 1.00 42.06 104 SER A N 1
ATOM 805 C CA . SER A 1 104 ? -9.638 18.992 35.581 1.00 42.06 104 SER A CA 1
ATOM 806 C C . SER A 1 104 ? -10.423 20.297 35.755 1.00 42.06 104 SER A C 1
ATOM 808 O O . SER A 1 104 ? -9.952 21.354 35.348 1.00 42.06 104 SER A O 1
ATOM 810 N N . SER A 1 105 ? -11.598 20.274 36.393 1.00 38.47 105 SER A N 1
ATOM 811 C CA . SER A 1 105 ? -12.269 21.511 36.831 1.00 38.47 105 SER A CA 1
ATOM 812 C C . SER A 1 105 ? -11.866 21.887 38.260 1.00 38.47 105 SER A C 1
ATOM 814 O O . SER A 1 105 ? -12.711 22.012 39.144 1.00 38.47 105 SER A O 1
ATOM 816 N N . MET A 1 106 ? -10.567 22.069 38.511 1.00 44.47 106 MET A N 1
ATOM 817 C CA . MET A 1 106 ? -10.100 22.849 39.660 1.00 44.47 106 MET A CA 1
ATOM 818 C C . MET A 1 106 ? -8.638 23.281 39.474 1.00 44.47 106 MET A C 1
ATOM 820 O O . MET A 1 106 ? -7.764 22.434 39.324 1.00 44.47 106 MET A O 1
ATOM 824 N N . LYS A 1 107 ? -8.401 24.599 39.600 1.00 36.84 107 LYS A N 1
ATOM 825 C CA . LYS A 1 107 ? -7.147 25.374 39.416 1.00 36.84 107 LYS A CA 1
ATOM 826 C C . LYS A 1 107 ? -6.858 25.750 37.959 1.00 36.84 107 LYS A C 1
ATOM 828 O O . LYS A 1 107 ? -6.872 24.904 37.088 1.00 36.84 107 LYS A O 1
ATOM 833 N N . GLY A 1 108 ? -6.540 26.989 37.612 1.00 35.88 108 GLY A N 1
ATOM 834 C CA . GLY A 1 108 ? -6.289 28.200 38.383 1.00 35.88 108 GLY A CA 1
ATOM 835 C C . GLY A 1 108 ? -5.685 29.218 37.413 1.00 35.88 108 GLY A C 1
ATOM 836 O O . GLY A 1 108 ? -4.881 28.855 36.563 1.00 35.88 108 GLY A O 1
ATOM 837 N N . SER A 1 109 ? -6.128 30.467 37.510 1.00 43.69 109 SER A N 1
ATOM 838 C CA . SER A 1 109 ? -5.615 31.614 36.756 1.00 43.69 109 SER A CA 1
ATOM 839 C C . SER A 1 109 ? -4.086 31.737 36.881 1.00 43.69 109 SER A C 1
ATOM 841 O O . SER A 1 109 ? -3.580 31.711 38.004 1.00 43.69 109 SER A O 1
ATOM 843 N N . GLY A 1 110 ? -3.355 31.892 35.769 1.00 35.12 110 GLY A N 1
ATOM 844 C CA . GLY A 1 110 ? -1.915 32.177 35.813 1.00 35.12 110 GLY A CA 1
ATOM 845 C C . GLY A 1 110 ? -1.156 32.034 34.489 1.00 35.12 110 GLY A C 1
ATOM 846 O O . GLY A 1 110 ? -0.768 30.935 34.129 1.00 35.12 110 GLY A O 1
ATOM 847 N N . ASN A 1 111 ? -0.937 33.181 33.840 1.00 39.06 111 ASN A N 1
ATOM 848 C CA . ASN A 1 111 ? 0.190 33.634 33.006 1.00 39.06 111 ASN A CA 1
ATOM 849 C C . ASN A 1 111 ? 0.895 32.737 31.965 1.00 39.06 111 ASN A C 1
ATOM 851 O O . ASN A 1 111 ? 1.385 31.649 32.235 1.00 39.06 111 ASN A O 1
ATOM 855 N N . ASN A 1 112 ? 1.063 33.373 30.798 1.00 47.16 112 ASN A N 1
ATOM 856 C CA . ASN A 1 112 ? 1.959 33.091 29.678 1.00 47.16 112 ASN A CA 1
ATOM 857 C C . ASN A 1 112 ? 3.276 32.400 30.059 1.00 47.16 112 ASN A C 1
ATOM 859 O O . ASN A 1 112 ? 4.125 33.013 30.706 1.00 47.16 112 ASN A O 1
ATOM 863 N N . ASP A 1 113 ? 3.487 31.204 29.513 1.00 34.53 113 ASP A N 1
ATOM 864 C CA . ASP A 1 113 ? 4.819 30.644 29.315 1.00 34.53 113 ASP A CA 1
ATOM 865 C C . ASP A 1 113 ? 4.908 30.046 27.903 1.00 34.53 113 ASP A C 1
ATOM 867 O O . ASP A 1 113 ? 4.159 29.139 27.529 1.00 34.53 113 ASP A O 1
ATOM 871 N N . GLN A 1 114 ? 5.783 30.627 27.080 1.00 41.28 114 GLN A N 1
ATOM 872 C CA . GLN A 1 114 ? 6.158 30.117 25.763 1.00 41.28 114 GLN A CA 1
ATOM 873 C C . GLN A 1 114 ? 7.116 28.940 25.975 1.00 41.28 114 GLN A C 1
ATOM 875 O O . GLN A 1 114 ? 8.333 29.077 25.888 1.00 41.28 114 GLN A O 1
ATOM 880 N N . GLY A 1 115 ? 6.551 27.772 26.268 1.00 32.38 115 GLY A N 1
ATOM 881 C CA . GLY A 1 115 ? 7.275 26.509 26.322 1.00 32.38 115 GLY A CA 1
ATOM 882 C C . GLY A 1 115 ? 7.179 25.775 24.990 1.00 32.38 115 GLY A C 1
ATOM 883 O O . GLY A 1 115 ? 6.104 25.319 24.611 1.00 32.38 115 GLY A O 1
ATOM 884 N N . SER A 1 116 ? 8.311 25.659 24.295 1.00 40.34 116 SER A N 1
ATOM 885 C CA . SER A 1 116 ? 8.533 24.757 23.161 1.00 40.34 116 SER A CA 1
ATOM 886 C C . SER A 1 116 ? 8.071 23.339 23.517 1.00 40.34 116 SER A C 1
ATOM 888 O O . SER A 1 116 ? 8.737 22.614 24.260 1.00 40.34 116 SER A O 1
ATOM 890 N N . GLY A 1 117 ? 6.884 22.973 23.032 1.00 30.41 117 GLY A N 1
ATOM 891 C CA . GLY A 1 117 ? 6.292 21.659 23.217 1.00 30.41 117 GLY A CA 1
ATOM 892 C C . GLY A 1 117 ? 6.989 20.659 22.313 1.00 30.41 117 GLY A C 1
ATOM 893 O O . GLY A 1 117 ? 6.629 20.498 21.152 1.00 30.41 117 GLY A O 1
ATOM 894 N N . ASN A 1 118 ? 7.992 19.974 22.853 1.00 36.34 118 ASN A N 1
ATOM 895 C CA . ASN A 1 118 ? 8.384 18.681 22.325 1.00 36.34 118 ASN A CA 1
ATOM 896 C C . ASN A 1 118 ? 7.165 17.768 22.533 1.00 36.34 118 ASN A C 1
ATOM 898 O O . ASN A 1 118 ? 6.932 17.296 23.647 1.00 36.34 118 ASN A O 1
ATOM 902 N N . ASP A 1 119 ? 6.349 17.601 21.488 1.00 38.94 119 ASP A N 1
ATOM 903 C CA . ASP A 1 119 ? 5.186 16.711 21.440 1.00 38.94 119 ASP A CA 1
ATOM 904 C C . ASP A 1 119 ? 5.656 15.250 21.549 1.00 38.94 119 ASP A C 1
ATOM 906 O O . ASP A 1 119 ? 5.555 14.443 20.628 1.00 38.94 119 ASP A O 1
ATOM 910 N N . GLY A 1 120 ? 6.143 14.870 22.730 1.00 36.00 120 GLY A N 1
ATOM 911 C CA . GLY A 1 120 ? 6.277 13.491 23.188 1.00 36.00 120 GLY A CA 1
ATOM 912 C C . GLY A 1 120 ? 4.907 12.884 23.487 1.00 36.00 120 GLY A C 1
ATOM 913 O O . GLY A 1 120 ? 4.734 12.178 24.480 1.00 36.00 120 GLY A O 1
ATOM 914 N N . LYS A 1 121 ? 3.901 13.202 22.665 1.00 50.81 121 LYS A N 1
ATOM 915 C CA . LYS A 1 121 ? 2.565 12.634 22.761 1.00 50.81 121 LYS A CA 1
ATOM 916 C C . LYS A 1 121 ? 2.709 11.192 22.299 1.00 50.81 121 LYS A C 1
ATOM 918 O O . LYS A 1 121 ? 2.772 10.925 21.102 1.00 50.81 121 LYS A O 1
ATOM 923 N N . ILE A 1 122 ? 2.841 10.277 23.260 1.00 50.47 122 ILE A N 1
ATOM 924 C CA . ILE A 1 122 ? 2.831 8.834 23.012 1.00 50.47 122 ILE A CA 1
ATOM 925 C C . ILE A 1 122 ? 1.633 8.565 22.097 1.00 50.47 122 ILE A C 1
ATOM 927 O O . ILE A 1 122 ? 0.482 8.771 22.493 1.00 50.47 122 ILE A O 1
ATOM 931 N N . HIS A 1 123 ? 1.900 8.185 20.846 1.00 58.56 123 HIS A N 1
ATOM 932 C CA . HIS A 1 123 ? 0.857 7.774 19.920 1.00 58.56 123 HIS A CA 1
ATOM 933 C C . HIS A 1 123 ? 0.364 6.417 20.407 1.00 58.56 123 HIS A C 1
ATOM 935 O O . HIS A 1 123 ? 0.900 5.378 20.050 1.00 58.56 123 HIS A O 1
ATOM 941 N N . ILE A 1 124 ? -0.620 6.441 21.301 1.00 71.00 124 ILE A N 1
ATOM 942 C CA . ILE A 1 124 ? -1.307 5.234 21.743 1.00 71.00 124 ILE A CA 1
ATOM 943 C C . ILE A 1 124 ? -2.135 4.737 20.562 1.00 71.00 124 ILE A C 1
ATOM 945 O O . ILE A 1 124 ? -2.890 5.513 19.960 1.00 71.00 124 ILE A O 1
ATOM 949 N N . ASP A 1 125 ? -1.993 3.453 20.235 1.00 80.75 125 ASP A N 1
ATOM 950 C CA . ASP A 1 125 ? -2.887 2.817 19.281 1.00 80.75 125 ASP A CA 1
ATOM 951 C C . ASP A 1 125 ? -4.268 2.651 19.917 1.00 80.75 125 ASP A C 1
ATOM 953 O O . ASP A 1 125 ? -4.504 1.786 20.762 1.00 80.75 125 ASP A O 1
ATOM 957 N N . VAL A 1 126 ? -5.195 3.509 19.504 1.00 84.56 126 VAL A N 1
ATOM 958 C CA . VAL A 1 126 ? -6.580 3.494 19.982 1.00 84.56 126 VAL A CA 1
ATOM 959 C C . VAL A 1 126 ? -7.397 2.351 19.371 1.00 84.56 126 VAL A C 1
ATOM 961 O O . VAL A 1 126 ? -8.531 2.131 19.786 1.00 84.56 126 VAL A O 1
ATOM 964 N N . THR A 1 127 ? -6.835 1.593 18.4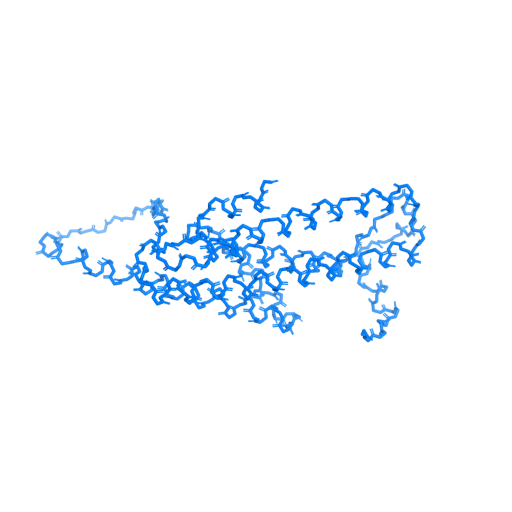22 1.00 86.19 127 THR A N 1
ATOM 965 C CA . THR A 1 127 ? -7.506 0.452 17.775 1.00 86.19 127 THR A CA 1
ATOM 966 C C . THR A 1 127 ? -7.863 -0.645 18.787 1.00 86.19 127 THR A C 1
ATOM 968 O O . THR A 1 127 ? -8.859 -1.339 18.615 1.00 86.19 127 THR A O 1
ATOM 971 N N . LEU A 1 128 ? -7.124 -0.753 19.898 1.00 84.69 128 LEU A N 1
ATOM 972 C CA . LEU A 1 128 ? -7.451 -1.662 21.007 1.00 84.69 128 LEU A CA 1
ATOM 973 C C . LEU A 1 128 ? -8.793 -1.348 21.688 1.00 84.69 128 LEU A C 1
ATOM 975 O O . LEU A 1 128 ? -9.370 -2.225 22.322 1.00 84.69 128 LEU A O 1
ATOM 979 N N . ALA A 1 129 ? -9.285 -0.114 21.567 1.00 86.88 129 ALA A N 1
ATOM 980 C CA . ALA A 1 129 ? -10.559 0.322 22.129 1.00 86.88 129 ALA A CA 1
ATOM 981 C C . ALA A 1 129 ? -11.722 0.244 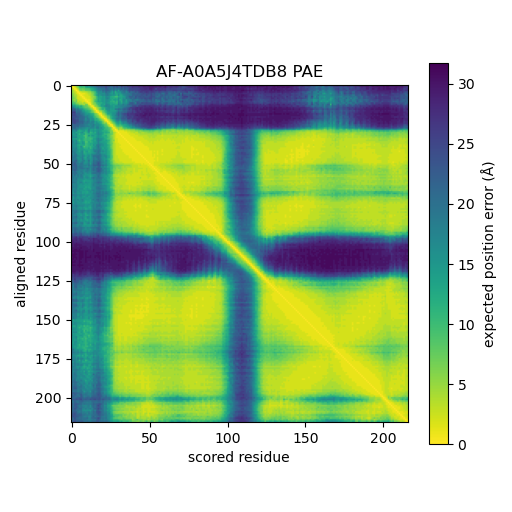21.117 1.00 86.88 129 ALA A C 1
ATOM 983 O O . ALA A 1 129 ? -12.818 0.726 21.402 1.00 86.88 129 ALA A O 1
ATOM 984 N N . PHE A 1 130 ? -11.508 -0.339 19.931 1.00 90.56 130 PHE A N 1
ATOM 985 C CA . PHE A 1 130 ? -12.574 -0.570 18.955 1.00 90.56 130 PHE A CA 1
ATOM 986 C C . PHE A 1 130 ? -13.506 -1.690 19.430 1.00 90.56 130 PHE A C 1
ATOM 988 O O . PHE A 1 130 ? -13.060 -2.721 19.929 1.00 90.56 130 PHE A O 1
ATOM 995 N N . ASP A 1 131 ? -14.810 -1.502 19.230 1.00 90.62 131 ASP A N 1
ATOM 996 C CA . ASP A 1 131 ? -15.784 -2.582 19.380 1.00 90.62 131 ASP A CA 1
ATOM 997 C C . ASP A 1 131 ? -15.686 -3.598 18.222 1.00 90.62 131 ASP A C 1
ATOM 999 O O . ASP A 1 131 ? -15.045 -3.352 17.198 1.00 90.62 131 ASP A O 1
ATOM 1003 N N . GLU A 1 132 ? -16.358 -4.745 18.354 1.00 91.06 132 GLU A N 1
ATOM 1004 C CA . GLU A 1 132 ? -16.347 -5.807 17.335 1.00 91.06 132 GLU A CA 1
ATOM 1005 C C . GLU A 1 132 ? -16.832 -5.320 15.954 1.00 91.06 132 GLU A C 1
ATOM 1007 O O . GLU A 1 132 ? -16.342 -5.774 14.916 1.00 91.06 132 GLU A O 1
ATOM 1012 N N . THR A 1 133 ? -17.769 -4.366 15.909 1.00 92.31 133 THR A N 1
ATOM 1013 C CA . THR A 1 133 ? -18.292 -3.826 14.645 1.00 92.31 133 THR A CA 1
ATOM 1014 C C . THR A 1 133 ? -17.217 -3.015 13.929 1.00 92.31 133 THR A C 1
ATOM 1016 O O . THR A 1 133 ? -16.994 -3.203 12.728 1.00 92.31 133 THR A O 1
ATOM 1019 N N . LYS A 1 134 ? -16.506 -2.158 14.667 1.00 92.19 134 LYS A N 1
ATOM 1020 C CA . LYS A 1 134 ? -15.378 -1.375 14.160 1.00 92.19 134 LYS A CA 1
ATOM 1021 C C . LYS A 1 134 ? -14.187 -2.258 13.798 1.00 92.19 134 LYS A C 1
ATOM 1023 O O . LYS A 1 134 ? -13.571 -2.022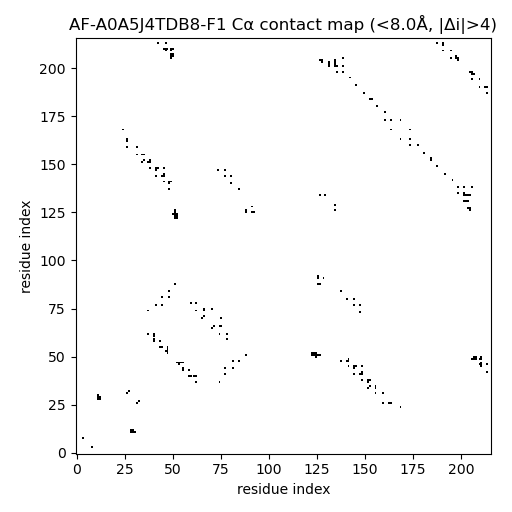 12.763 1.00 92.19 134 LYS A O 1
ATOM 1028 N N . LEU A 1 135 ? -13.896 -3.303 14.575 1.00 92.19 135 LEU A N 1
ATOM 1029 C CA . LEU A 1 135 ? -12.842 -4.272 14.251 1.00 92.19 135 LEU A CA 1
ATOM 1030 C C . LEU A 1 135 ? -13.149 -5.032 12.955 1.00 92.19 135 LEU A C 1
ATOM 1032 O O . LEU A 1 135 ? -12.288 -5.142 12.084 1.00 92.19 135 LEU A O 1
ATOM 1036 N N . ARG A 1 136 ? -14.396 -5.479 12.762 1.00 92.19 136 ARG A N 1
ATOM 1037 C CA . ARG A 1 136 ? -14.834 -6.121 11.513 1.00 92.19 136 ARG A CA 1
ATOM 1038 C C . ARG A 1 136 ? -14.758 -5.172 10.317 1.00 92.19 136 ARG A C 1
ATOM 1040 O O . ARG A 1 136 ? -14.380 -5.588 9.222 1.00 92.19 136 ARG A O 1
ATOM 1047 N N . TRP A 1 137 ? -15.138 -3.911 10.503 1.00 94.25 137 TRP A N 1
ATOM 1048 C CA . TRP A 1 137 ? -15.000 -2.885 9.472 1.00 94.25 137 TRP A CA 1
ATOM 1049 C C . TRP A 1 137 ? -13.529 -2.642 9.110 1.00 94.25 137 TRP A C 1
ATOM 1051 O O . TRP A 1 137 ? -13.190 -2.647 7.926 1.00 94.25 137 TRP A O 1
ATOM 1061 N N . LEU A 1 138 ? -12.656 -2.511 10.113 1.00 93.88 138 LEU A N 1
ATOM 1062 C CA . LEU A 1 138 ? -11.225 -2.304 9.913 1.00 93.88 138 LEU A CA 1
ATOM 1063 C C . LEU A 1 138 ? -10.581 -3.498 9.200 1.00 93.88 138 LEU A C 1
ATOM 1065 O O . LEU A 1 138 ? -9.818 -3.294 8.260 1.00 93.88 138 LEU A O 1
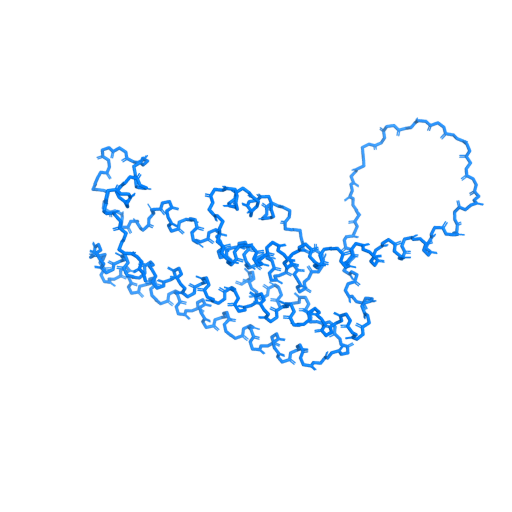ATOM 1069 N N . GLY A 1 139 ? -10.947 -4.731 9.566 1.00 92.56 139 GLY A N 1
ATOM 1070 C CA . GLY A 1 139 ? -10.499 -5.944 8.875 1.00 92.56 139 GLY A CA 1
ATOM 1071 C C . GLY A 1 139 ? -10.825 -5.916 7.378 1.00 92.56 139 GLY A C 1
ATOM 1072 O O . GLY A 1 139 ? -9.934 -6.091 6.551 1.00 92.56 139 GLY A O 1
ATOM 1073 N N . LYS A 1 140 ? -12.066 -5.564 7.010 1.00 92.50 140 LYS A N 1
ATOM 1074 C CA . LYS A 1 140 ? -12.470 -5.410 5.597 1.00 92.50 140 LYS A CA 1
ATOM 1075 C C . LYS A 1 140 ? -11.709 -4.299 4.872 1.00 92.50 140 LYS A C 1
ATOM 1077 O O . LYS A 1 140 ? -11.441 -4.410 3.675 1.00 92.50 140 LYS A O 1
ATOM 1082 N N . ILE A 1 141 ? -11.387 -3.207 5.567 1.00 94.25 141 ILE A N 1
ATOM 1083 C CA . ILE A 1 141 ? -10.553 -2.139 5.005 1.00 94.25 141 ILE A CA 1
ATOM 1084 C C . ILE A 1 141 ? -9.139 -2.643 4.732 1.00 94.25 141 ILE A C 1
ATOM 1086 O O . ILE A 1 141 ? -8.618 -2.398 3.644 1.00 94.25 141 ILE A O 1
ATOM 1090 N N . ILE A 1 142 ? -8.542 -3.359 5.684 1.00 94.44 142 ILE A N 1
ATOM 1091 C CA . ILE A 1 142 ? -7.200 -3.925 5.548 1.00 94.44 142 ILE A CA 1
ATOM 1092 C C . ILE A 1 142 ? -7.170 -4.913 4.379 1.00 94.44 142 ILE A C 1
ATOM 1094 O O . ILE A 1 142 ? -6.318 -4.774 3.509 1.00 94.44 142 ILE A O 1
ATOM 1098 N N . GLU A 1 143 ? -8.141 -5.822 4.267 1.00 92.94 143 GLU A N 1
ATOM 1099 C CA . GLU A 1 143 ? -8.270 -6.739 3.120 1.00 92.94 143 GLU A CA 1
ATOM 1100 C C . GLU A 1 143 ? -8.339 -5.996 1.780 1.00 92.94 143 GLU A C 1
ATOM 1102 O O . GLU A 1 143 ? -7.621 -6.323 0.830 1.00 92.94 143 GLU A O 1
ATOM 1107 N N . ARG A 1 144 ? -9.174 -4.952 1.696 1.00 94.31 144 ARG A N 1
ATOM 1108 C CA . ARG A 1 144 ? -9.282 -4.127 0.487 1.00 94.31 144 ARG A CA 1
ATOM 1109 C C . ARG A 1 144 ? -7.952 -3.456 0.145 1.00 94.31 144 ARG A C 1
ATOM 1111 O O . ARG A 1 144 ? -7.586 -3.405 -1.031 1.00 94.31 144 ARG A O 1
ATOM 1118 N N . MET A 1 145 ? -7.254 -2.936 1.150 1.00 95.38 145 MET A N 1
ATOM 1119 C CA . MET A 1 145 ? -5.985 -2.235 0.985 1.00 95.38 145 MET A CA 1
ATOM 1120 C C . MET A 1 145 ? -4.853 -3.194 0.580 1.00 95.38 145 MET A C 1
ATOM 1122 O O . MET A 1 145 ? -4.080 -2.875 -0.321 1.00 95.38 145 MET A O 1
ATOM 1126 N N . LEU A 1 146 ? -4.820 -4.408 1.139 1.00 95.12 146 LEU A N 1
ATOM 1127 C CA . LEU A 1 146 ? -3.926 -5.486 0.702 1.00 95.12 146 LEU A CA 1
ATOM 1128 C C . LEU A 1 146 ? -4.164 -5.857 -0.764 1.00 95.12 146 LEU A C 1
ATOM 1130 O O . LEU A 1 146 ? -3.213 -6.034 -1.520 1.00 95.12 146 LEU A O 1
ATOM 1134 N N . GLY A 1 147 ? -5.426 -5.908 -1.200 1.00 94.94 147 GLY A N 1
ATOM 1135 C CA . GLY A 1 147 ? -5.756 -6.134 -2.606 1.00 94.94 147 GLY A CA 1
ATOM 1136 C C . GLY A 1 147 ? -5.233 -5.037 -3.543 1.00 94.94 147 GLY A C 1
ATOM 1137 O O . GLY A 1 147 ? -4.854 -5.343 -4.671 1.00 94.94 147 GLY A O 1
ATOM 1138 N N . ILE A 1 148 ? -5.210 -3.772 -3.101 1.00 95.31 148 ILE A N 1
ATOM 1139 C CA . ILE A 1 148 ? -4.593 -2.663 -3.855 1.00 95.31 148 ILE A CA 1
ATOM 1140 C C . ILE A 1 148 ? -3.077 -2.853 -3.926 1.00 95.31 148 ILE A C 1
ATOM 1142 O O . ILE A 1 148 ? -2.524 -2.837 -5.022 1.00 95.31 148 ILE A O 1
ATOM 1146 N N . LEU A 1 149 ? -2.433 -3.108 -2.784 1.00 95.50 149 LEU A N 1
ATOM 1147 C CA . LEU A 1 149 ? -0.990 -3.323 -2.706 1.00 95.50 149 LEU A CA 1
ATOM 1148 C C . LEU A 1 149 ? -0.531 -4.445 -3.649 1.00 95.50 149 LEU A C 1
ATOM 1150 O O . LEU A 1 149 ? 0.393 -4.242 -4.425 1.00 95.50 149 LEU A O 1
ATOM 1154 N N . VAL A 1 150 ? -1.219 -5.592 -3.654 1.00 95.38 150 VAL A N 1
ATOM 1155 C CA . VAL A 1 150 ? -0.889 -6.713 -4.554 1.00 95.38 150 VAL A CA 1
ATOM 1156 C C . VAL A 1 150 ? -0.973 -6.310 -6.024 1.00 95.38 150 VAL A C 1
ATOM 1158 O O . VAL A 1 150 ? -0.071 -6.635 -6.793 1.00 95.38 150 VAL A O 1
ATOM 1161 N N . ARG A 1 151 ? -2.039 -5.611 -6.435 1.00 94.50 151 ARG A N 1
ATOM 1162 C CA . ARG A 1 151 ? -2.197 -5.197 -7.837 1.00 94.50 151 ARG A CA 1
ATOM 1163 C C . ARG A 1 151 ? -1.112 -4.224 -8.270 1.00 94.50 151 ARG A C 1
ATOM 1165 O O . ARG A 1 151 ? -0.589 -4.390 -9.365 1.00 94.50 151 ARG A O 1
ATOM 1172 N N . GLN A 1 152 ? -0.762 -3.267 -7.415 1.00 93.00 152 GLN A N 1
ATOM 1173 C CA . GLN A 1 152 ? 0.312 -2.322 -7.703 1.00 93.00 152 GLN A CA 1
ATOM 1174 C C . GLN A 1 152 ? 1.665 -3.026 -7.766 1.00 93.00 152 GLN A C 1
ATOM 1176 O O . GLN A 1 152 ? 2.333 -2.918 -8.781 1.00 93.00 152 GLN A O 1
ATOM 11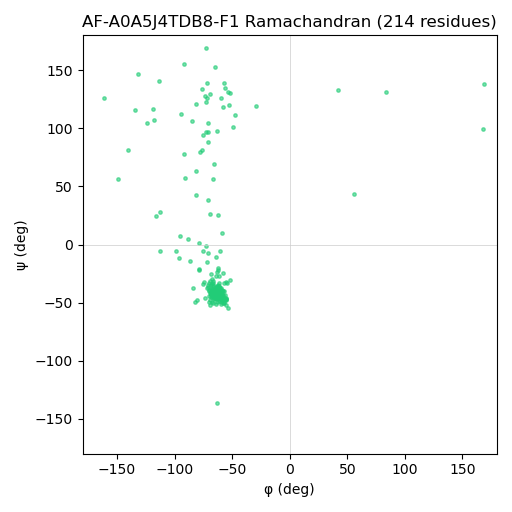81 N N . THR A 1 153 ? 2.026 -3.838 -6.766 1.00 93.06 153 THR A N 1
ATOM 1182 C CA . THR A 1 153 ? 3.303 -4.572 -6.764 1.00 93.06 153 THR A CA 1
ATOM 1183 C C . THR A 1 153 ? 3.449 -5.478 -7.985 1.00 93.06 153 THR A C 1
ATOM 1185 O O . THR A 1 153 ? 4.456 -5.415 -8.684 1.00 93.06 153 THR A O 1
ATOM 1188 N N . CYS A 1 154 ? 2.446 -6.311 -8.281 1.00 93.75 154 CYS A N 1
ATOM 1189 C CA . CYS A 1 154 ? 2.513 -7.193 -9.445 1.00 93.75 154 CYS A CA 1
ATOM 1190 C C . CYS A 1 154 ? 2.475 -6.416 -10.767 1.00 93.75 154 CYS A C 1
ATOM 1192 O O . CYS A 1 154 ? 3.109 -6.844 -11.726 1.00 93.75 154 CYS A O 1
ATOM 1194 N N . GLY A 1 155 ? 1.739 -5.302 -10.824 1.00 91.75 155 GLY A N 1
ATOM 1195 C CA . GLY A 1 155 ? 1.683 -4.429 -11.994 1.00 91.75 155 GLY A CA 1
ATOM 1196 C C . GLY A 1 155 ? 3.037 -3.795 -12.299 1.00 91.75 155 GLY A C 1
ATOM 1197 O O . GLY A 1 155 ? 3.517 -3.932 -13.419 1.00 91.75 155 GLY A O 1
ATOM 1198 N N . THR A 1 156 ? 3.665 -3.186 -11.293 1.00 90.88 156 THR A N 1
ATOM 1199 C CA . THR A 1 156 ? 4.979 -2.543 -11.413 1.00 90.88 156 THR A CA 1
ATOM 1200 C C . THR A 1 156 ? 6.063 -3.545 -11.786 1.00 90.88 156 THR A C 1
ATOM 1202 O O . THR A 1 156 ? 6.816 -3.302 -12.720 1.00 90.88 156 THR A O 1
ATOM 1205 N N . PHE A 1 157 ? 6.105 -4.714 -11.135 1.00 91.81 157 PHE A N 1
ATOM 1206 C CA . PHE A 1 157 ? 7.092 -5.740 -11.484 1.00 91.81 157 PHE A CA 1
ATOM 1207 C C . PHE A 1 157 ? 6.894 -6.253 -12.909 1.00 91.81 157 PHE A C 1
ATOM 1209 O O . PHE A 1 157 ? 7.854 -6.320 -13.663 1.00 91.81 157 PHE A O 1
ATOM 1216 N N . ALA A 1 158 ? 5.662 -6.570 -13.318 1.00 91.62 158 ALA A N 1
ATOM 1217 C CA . ALA A 1 158 ? 5.408 -7.046 -14.678 1.00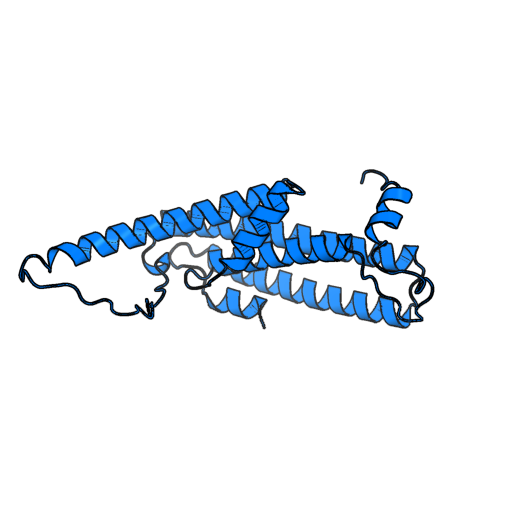 91.62 158 ALA A CA 1
ATOM 1218 C C . ALA A 1 158 ? 5.804 -6.009 -15.741 1.00 91.62 158 ALA A C 1
ATOM 1220 O O . ALA A 1 158 ? 6.315 -6.369 -16.802 1.00 91.62 158 ALA A O 1
ATOM 1221 N N . ASP A 1 159 ? 5.571 -4.731 -15.459 1.00 87.69 159 ASP A N 1
ATOM 1222 C CA . ASP A 1 159 ? 5.949 -3.642 -16.346 1.00 87.69 159 ASP A CA 1
ATOM 1223 C C . ASP A 1 159 ? 7.474 -3.443 -16.405 1.00 87.69 159 ASP A C 1
ATOM 1225 O O . ASP A 1 159 ? 8.038 -3.357 -17.496 1.00 87.69 159 ASP A O 1
ATOM 1229 N N . GLU A 1 160 ? 8.172 -3.473 -15.267 1.00 86.62 160 GLU A N 1
ATOM 1230 C CA . GLU A 1 160 ? 9.638 -3.433 -15.221 1.00 86.62 160 GLU A CA 1
ATOM 1231 C C . GLU A 1 160 ? 10.260 -4.614 -15.986 1.00 86.62 160 GLU A C 1
ATOM 1233 O O . GLU A 1 160 ? 11.164 -4.429 -16.803 1.00 86.62 160 GLU A O 1
ATOM 1238 N N . GLU A 1 161 ? 9.734 -5.826 -15.797 1.00 89.06 161 GLU A N 1
ATOM 1239 C CA . GLU A 1 161 ? 10.157 -7.034 -16.516 1.00 89.06 161 GLU A CA 1
ATOM 1240 C C . GLU A 1 161 ? 9.939 -6.907 -18.029 1.00 89.06 161 GLU A C 1
ATOM 1242 O O . GLU A 1 161 ? 10.846 -7.193 -18.817 1.00 89.06 161 GLU A O 1
ATOM 1247 N N . GLN A 1 162 ? 8.782 -6.387 -18.452 1.00 87.88 162 GLN A N 1
ATOM 1248 C CA . GLN A 1 162 ? 8.503 -6.115 -19.861 1.00 87.88 162 GLN A CA 1
ATOM 1249 C C . GLN A 1 162 ? 9.484 -5.090 -20.448 1.00 87.88 162 GLN A C 1
ATOM 1251 O O . GLN A 1 162 ? 9.914 -5.223 -21.600 1.00 87.88 162 GLN A O 1
ATOM 1256 N N . MET A 1 163 ? 9.854 -4.067 -19.677 1.00 82.25 163 MET A N 1
ATOM 1257 C CA . MET A 1 163 ? 10.833 -3.069 -20.099 1.00 82.25 163 MET A CA 1
ATOM 1258 C C . MET A 1 163 ? 12.231 -3.682 -20.206 1.00 82.25 163 MET A C 1
ATOM 1260 O O . MET A 1 163 ? 12.909 -3.455 -21.211 1.00 82.25 163 MET A O 1
ATOM 1264 N N . MET A 1 164 ? 12.639 -4.520 -19.252 1.00 82.81 164 MET A N 1
ATOM 1265 C CA . MET A 1 164 ? 13.911 -5.242 -19.325 1.00 82.81 164 MET A CA 1
ATOM 1266 C C . MET A 1 164 ? 14.025 -6.080 -20.608 1.00 82.81 164 MET A C 1
ATOM 1268 O O . MET A 1 164 ? 15.051 -6.033 -21.296 1.00 82.81 164 MET A O 1
ATOM 1272 N N . ASP A 1 165 ? 12.954 -6.783 -20.980 1.00 83.31 165 ASP A N 1
ATOM 1273 C CA . ASP A 1 165 ? 12.897 -7.547 -22.228 1.00 83.31 165 ASP A CA 1
ATOM 1274 C C . ASP A 1 165 ? 12.941 -6.634 -23.464 1.00 83.31 165 ASP A C 1
ATOM 1276 O O . ASP A 1 165 ? 13.723 -6.867 -24.395 1.00 83.31 165 ASP A O 1
ATOM 1280 N N . LYS A 1 166 ? 12.143 -5.556 -23.471 1.00 82.31 166 LYS A N 1
ATOM 1281 C CA . LYS A 1 166 ? 12.059 -4.587 -24.579 1.00 82.31 166 LYS A CA 1
ATOM 1282 C C . LYS A 1 166 ? 13.411 -3.935 -24.874 1.00 82.31 166 LYS A C 1
ATOM 1284 O O . LYS A 1 166 ? 13.783 -3.813 -26.043 1.00 82.31 166 LYS A O 1
ATOM 1289 N N . TYR A 1 167 ? 14.155 -3.545 -23.839 1.00 77.44 167 TYR A N 1
ATOM 1290 C CA . TYR A 1 167 ? 15.474 -2.913 -23.979 1.00 77.44 167 TYR A CA 1
ATOM 1291 C C . TYR A 1 167 ? 16.630 -3.911 -24.044 1.00 77.44 167 TYR A C 1
ATOM 1293 O O . TYR A 1 167 ? 17.781 -3.493 -24.152 1.00 77.44 167 TYR A O 1
ATOM 1301 N N . ARG A 1 168 ? 16.339 -5.219 -24.061 1.00 82.25 168 ARG A N 1
ATOM 1302 C CA . ARG A 1 168 ? 17.339 -6.289 -24.190 1.00 82.25 168 ARG A CA 1
ATOM 1303 C C . ARG A 1 168 ? 18.419 -6.206 -23.111 1.00 82.25 168 ARG A C 1
ATOM 1305 O O . ARG A 1 168 ? 19.606 -6.380 -23.396 1.00 82.25 168 ARG A O 1
ATOM 1312 N N . ILE A 1 169 ? 17.993 -5.951 -21.878 1.00 76.44 169 ILE A N 1
ATOM 1313 C CA . ILE A 1 169 ? 18.867 -5.959 -20.707 1.00 76.44 169 ILE A CA 1
ATOM 1314 C C . ILE A 1 169 ? 19.554 -7.338 -20.598 1.00 76.44 169 ILE A C 1
ATOM 1316 O O . ILE A 1 169 ? 18.922 -8.367 -20.866 1.00 76.44 169 ILE A O 1
ATOM 1320 N N . PRO A 1 170 ? 20.854 -7.412 -20.251 1.00 82.75 170 PRO A N 1
ATOM 1321 C CA . PRO A 1 170 ? 21.575 -8.670 -20.187 1.00 82.75 170 PRO A CA 1
ATOM 1322 C C . PRO A 1 170 ? 20.911 -9.673 -19.253 1.00 82.75 170 PRO A C 1
ATOM 1324 O O . PRO A 1 170 ? 20.609 -9.368 -18.100 1.00 82.75 170 PRO A O 1
ATOM 1327 N N . ARG A 1 171 ? 20.796 -10.921 -19.721 1.00 82.88 171 ARG A N 1
ATOM 1328 C CA . ARG A 1 171 ? 20.117 -12.003 -18.990 1.00 82.88 171 ARG A CA 1
ATOM 1329 C C . ARG A 1 171 ? 20.640 -12.237 -17.577 1.00 82.88 171 ARG A C 1
ATOM 1331 O O . ARG A 1 171 ? 19.879 -12.634 -16.708 1.00 82.88 171 ARG A O 1
ATOM 1338 N N . HIS A 1 172 ? 21.935 -12.036 -17.335 1.00 80.56 172 HIS A N 1
ATOM 1339 C CA . HIS A 1 172 ? 22.493 -12.216 -15.994 1.00 80.56 172 HIS A CA 1
ATOM 1340 C C . HIS A 1 172 ? 21.949 -11.174 -15.005 1.00 80.56 172 HIS A C 1
ATOM 1342 O O . HIS A 1 172 ? 21.757 -11.504 -13.843 1.00 80.56 172 HIS A O 1
ATOM 1348 N N . HIS A 1 173 ? 21.671 -9.953 -15.466 1.00 77.38 173 HIS A N 1
ATOM 1349 C CA . HIS A 1 173 ? 21.109 -8.885 -14.649 1.00 77.38 173 HIS A CA 1
ATOM 1350 C C . HIS A 1 173 ? 19.594 -9.050 -14.491 1.00 77.38 173 HIS A C 1
ATOM 1352 O O . HIS A 1 173 ? 19.100 -9.063 -13.364 1.00 77.38 173 HIS A O 1
ATOM 1358 N N . SER A 1 174 ? 18.870 -9.301 -15.588 1.00 81.75 174 SER A N 1
ATOM 1359 C CA . SER A 1 174 ? 17.416 -9.498 -15.523 1.00 81.75 174 SER A CA 1
ATOM 1360 C C . SER A 1 174 ? 17.024 -10.728 -14.695 1.00 81.75 174 SER A C 1
ATOM 1362 O O . SER A 1 174 ? 16.107 -10.652 -13.887 1.00 81.75 174 SER A O 1
ATOM 1364 N N . ASN A 1 175 ? 17.780 -11.832 -14.768 1.00 84.50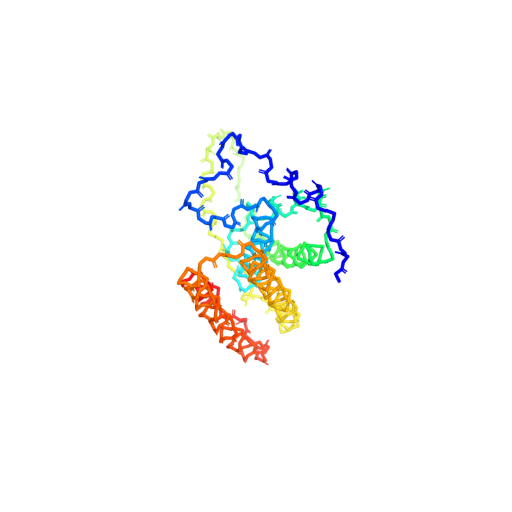 175 ASN A N 1
ATOM 1365 C CA . ASN A 1 175 ? 17.533 -13.007 -13.921 1.00 84.50 175 ASN A CA 1
ATOM 1366 C C . ASN A 1 175 ? 17.676 -12.708 -12.418 1.00 84.50 175 ASN A C 1
ATOM 1368 O O . ASN A 1 175 ? 16.981 -13.324 -11.605 1.00 84.50 175 ASN A O 1
ATOM 1372 N N . ILE A 1 176 ? 18.579 -11.796 -12.037 1.00 82.38 176 ILE A N 1
ATOM 1373 C CA . ILE A 1 176 ? 18.731 -11.367 -10.642 1.00 82.38 176 ILE A CA 1
ATOM 1374 C C . ILE A 1 176 ? 17.503 -10.552 -10.220 1.00 82.38 176 ILE A C 1
ATOM 1376 O O . ILE A 1 176 ? 16.915 -10.881 -9.190 1.00 82.38 176 ILE A O 1
ATOM 1380 N N . HIS A 1 177 ? 17.067 -9.581 -11.032 1.00 85.00 177 HIS A N 1
ATOM 1381 C CA . HIS A 1 177 ? 15.844 -8.803 -10.778 1.00 85.00 177 HIS A CA 1
ATOM 1382 C C . HIS A 1 177 ? 14.608 -9.703 -10.645 1.00 85.00 177 HIS A C 1
ATOM 1384 O O . HIS A 1 177 ? 13.918 -9.659 -9.630 1.00 85.00 177 HIS A O 1
ATOM 1390 N N . PHE A 1 178 ? 14.381 -10.617 -11.595 1.00 88.06 178 PHE A N 1
ATOM 1391 C CA . PHE A 1 178 ? 13.242 -11.545 -11.550 1.00 88.06 178 PHE A CA 1
ATOM 1392 C C . PHE A 1 178 ? 13.265 -12.409 -10.282 1.00 88.06 178 PHE A C 1
ATOM 1394 O O . PHE A 1 178 ? 12.239 -12.645 -9.640 1.00 88.06 178 PHE A O 1
ATOM 1401 N N . SER A 1 179 ? 14.454 -12.862 -9.870 1.00 88.50 179 SER A N 1
ATOM 1402 C CA . SER A 1 179 ? 14.610 -13.620 -8.626 1.00 88.50 179 SER A CA 1
ATOM 1403 C C . SER A 1 179 ? 14.245 -12.778 -7.399 1.00 88.50 179 SER A C 1
ATOM 1405 O O . SER A 1 179 ? 13.594 -13.284 -6.484 1.00 88.50 179 SER A O 1
ATOM 1407 N N . GLN A 1 180 ? 14.619 -11.497 -7.376 1.00 87.62 180 GLN A N 1
ATOM 1408 C CA . GLN A 1 180 ? 14.261 -10.568 -6.302 1.00 87.62 180 GLN A CA 1
ATOM 1409 C C . GLN A 1 180 ? 12.750 -10.298 -6.264 1.00 87.62 180 GLN A C 1
ATOM 1411 O O . GLN A 1 180 ? 12.153 -10.389 -5.189 1.00 87.62 180 GLN A O 1
ATOM 1416 N N . HIS A 1 181 ? 12.112 -10.072 -7.417 1.00 90.75 181 HIS A N 1
ATOM 1417 C CA . HIS A 1 181 ? 10.658 -9.912 -7.521 1.00 90.75 181 HIS A CA 1
ATOM 1418 C C . HIS A 1 181 ? 9.918 -11.118 -6.942 1.00 90.75 181 HIS A C 1
ATOM 1420 O O . HIS A 1 181 ? 9.025 -10.962 -6.107 1.00 90.75 181 HIS A O 1
ATOM 1426 N N . LEU A 1 182 ? 10.331 -12.337 -7.303 1.00 89.69 182 LEU A N 1
ATOM 1427 C CA . LEU A 1 182 ? 9.735 -13.570 -6.781 1.00 89.69 182 LEU A CA 1
ATOM 1428 C C . LEU A 1 182 ? 9.870 -13.695 -5.257 1.00 89.69 182 LEU A C 1
ATOM 1430 O O . LEU A 1 182 ? 8.931 -14.139 -4.590 1.00 89.69 182 LEU A O 1
ATOM 1434 N N . VAL A 1 183 ? 11.015 -13.302 -4.693 1.00 90.50 183 VAL A N 1
ATOM 1435 C CA . VAL A 1 183 ? 11.233 -13.303 -3.238 1.00 90.50 183 VAL A CA 1
ATOM 1436 C C . VAL A 1 183 ? 10.296 -12.309 -2.547 1.00 90.50 183 VAL A C 1
ATOM 1438 O O . VAL A 1 183 ? 9.637 -12.677 -1.569 1.00 90.50 183 VAL A O 1
ATOM 1441 N N . LEU A 1 184 ? 10.183 -11.087 -3.074 1.00 90.06 184 LEU A N 1
ATOM 1442 C CA . LEU A 1 184 ? 9.298 -10.051 -2.534 1.00 90.06 184 LEU A CA 1
ATOM 1443 C C . LEU A 1 184 ? 7.825 -10.457 -2.628 1.00 90.06 184 LEU A C 1
ATOM 1445 O O . LEU A 1 184 ? 7.099 -10.366 -1.639 1.00 90.06 184 LEU A O 1
ATOM 1449 N N . ILE A 1 185 ? 7.401 -10.992 -3.774 1.00 92.31 185 ILE A N 1
ATOM 1450 C CA . ILE A 1 185 ? 6.048 -11.513 -3.987 1.00 92.31 185 ILE A CA 1
ATOM 1451 C C . ILE A 1 185 ? 5.733 -12.625 -2.982 1.00 92.31 185 ILE A C 1
ATOM 1453 O O . ILE A 1 185 ? 4.679 -12.610 -2.345 1.00 92.31 185 ILE A O 1
ATOM 1457 N N . ARG A 1 186 ? 6.641 -13.594 -2.802 1.00 92.38 186 ARG A N 1
ATOM 1458 C CA . ARG A 1 186 ? 6.430 -14.689 -1.846 1.00 92.38 186 ARG A CA 1
ATOM 1459 C C . ARG A 1 186 ? 6.254 -14.157 -0.425 1.00 92.38 186 ARG A C 1
ATOM 1461 O O . ARG A 1 186 ? 5.354 -14.615 0.280 1.00 92.38 186 ARG A O 1
ATOM 1468 N N . LYS A 1 187 ? 7.087 -13.201 -0.012 1.00 90.56 187 LYS A N 1
ATOM 1469 C CA . LYS A 1 187 ? 6.986 -12.556 1.301 1.00 90.56 187 LYS A CA 1
ATOM 1470 C C . LYS A 1 187 ? 5.649 -11.829 1.455 1.00 90.56 187 LYS A C 1
ATOM 1472 O O . LYS A 1 187 ? 4.942 -12.087 2.423 1.00 90.56 187 LYS A O 1
ATOM 1477 N N . LEU A 1 188 ? 5.261 -11.023 0.465 1.00 92.38 188 LEU A N 1
ATOM 1478 C CA . LEU A 1 188 ? 3.987 -10.301 0.429 1.00 92.38 188 LEU A CA 1
ATOM 1479 C C . LEU A 1 188 ? 2.794 -11.247 0.622 1.00 92.38 188 LEU A C 1
ATOM 1481 O O . LEU A 1 188 ? 2.009 -11.058 1.548 1.00 92.38 188 LEU A O 1
ATOM 1485 N N . TYR A 1 189 ? 2.682 -12.296 -0.197 1.00 93.62 189 TYR A N 1
ATOM 1486 C CA . TYR A 1 189 ? 1.571 -13.248 -0.104 1.00 93.62 189 TYR A CA 1
ATOM 1487 C C . TYR A 1 189 ? 1.559 -14.032 1.211 1.00 93.62 189 TYR A C 1
ATOM 1489 O O . TYR A 1 189 ? 0.487 -14.283 1.759 1.00 93.62 189 TYR A O 1
ATOM 1497 N N . THR A 1 190 ? 2.731 -14.391 1.742 1.00 93.44 190 THR A N 1
ATOM 1498 C CA . THR A 1 190 ? 2.831 -15.092 3.032 1.00 93.44 190 THR A CA 1
ATOM 1499 C C . THR A 1 190 ? 2.318 -14.207 4.167 1.00 93.44 190 THR A C 1
ATOM 1501 O O . THR A 1 190 ? 1.485 -14.641 4.961 1.00 93.44 190 THR A O 1
ATOM 1504 N N . THR A 1 191 ? 2.739 -12.940 4.211 1.00 92.06 191 THR A N 1
ATOM 1505 C CA . THR A 1 191 ? 2.264 -11.977 5.214 1.00 92.06 191 THR A CA 1
ATOM 1506 C C . THR A 1 191 ? 0.764 -11.716 5.074 1.00 92.06 191 THR A C 1
ATOM 1508 O O . THR A 1 191 ? 0.047 -11.724 6.072 1.00 92.06 191 THR A O 1
ATOM 1511 N N . ILE A 1 192 ? 0.259 -11.563 3.844 1.00 93.31 192 ILE A N 1
ATOM 1512 C CA . ILE A 1 192 ? -1.178 -11.392 3.570 1.00 93.31 192 ILE A CA 1
ATOM 1513 C C . ILE A 1 192 ? -1.994 -12.568 4.103 1.00 93.31 192 ILE A C 1
ATOM 1515 O O . ILE A 1 192 ? -3.037 -12.349 4.714 1.00 93.31 192 ILE A O 1
ATOM 1519 N N . LEU A 1 193 ? -1.524 -13.803 3.908 1.00 92.38 193 LEU A N 1
ATOM 1520 C CA . LEU A 1 193 ? -2.221 -14.992 4.394 1.00 92.38 193 LEU A CA 1
ATOM 1521 C C . LEU A 1 193 ? -2.350 -14.983 5.923 1.00 92.38 193 LEU A C 1
ATOM 1523 O O . LEU A 1 193 ? -3.427 -15.255 6.449 1.00 92.38 193 LEU A O 1
ATOM 1527 N N . HIS A 1 194 ? -1.281 -14.624 6.635 1.00 91.56 194 HIS A N 1
ATOM 1528 C CA . HIS A 1 194 ? -1.318 -14.517 8.094 1.00 91.56 194 HIS A CA 1
ATOM 1529 C C . HIS A 1 194 ? -2.233 -13.388 8.581 1.00 91.56 194 HIS A C 1
ATOM 1531 O O . HIS A 1 194 ? -2.968 -13.570 9.553 1.00 91.56 194 HIS A O 1
ATOM 1537 N N . ILE A 1 195 ? -2.240 -12.247 7.884 1.00 91.44 195 ILE A N 1
ATOM 1538 C CA . ILE A 1 195 ? -3.156 -11.142 8.190 1.00 91.44 195 ILE A CA 1
ATOM 1539 C C . ILE A 1 195 ? -4.608 -11.582 7.986 1.00 91.44 195 ILE A C 1
ATOM 1541 O O . ILE A 1 195 ? -5.428 -11.347 8.867 1.00 91.44 195 ILE A O 1
ATOM 1545 N N . ALA A 1 196 ? -4.922 -12.253 6.874 1.00 88.44 196 ALA A N 1
ATOM 1546 C CA . ALA A 1 196 ? -6.270 -12.739 6.583 1.00 88.44 196 ALA A CA 1
ATOM 1547 C C . ALA A 1 196 ? -6.761 -13.729 7.653 1.00 88.44 196 ALA A C 1
ATOM 1549 O O . ALA A 1 196 ? -7.853 -13.564 8.188 1.00 88.44 196 ALA A O 1
ATOM 1550 N N . GLN A 1 197 ? -5.918 -14.688 8.051 1.00 88.00 197 GLN A N 1
ATOM 1551 C CA . GLN A 1 197 ? -6.223 -15.618 9.147 1.00 88.00 197 GLN A CA 1
ATOM 1552 C C . GLN A 1 197 ? -6.486 -14.893 10.473 1.00 88.00 197 GLN A C 1
ATOM 1554 O O . GLN A 1 197 ? -7.379 -15.270 11.228 1.00 88.00 197 GLN A O 1
ATOM 1559 N N . SER A 1 198 ? -5.725 -13.835 10.766 1.00 87.19 198 SER A N 1
ATOM 1560 C CA . SER A 1 198 ? -5.953 -13.022 11.961 1.00 87.19 198 SER A CA 1
ATOM 1561 C C . SER A 1 198 ? -7.230 -12.184 11.867 1.00 87.19 198 SER A C 1
ATOM 1563 O O . SER A 1 198 ? -7.887 -11.977 12.885 1.00 87.19 198 SER A O 1
ATOM 1565 N N . ALA A 1 199 ? -7.575 -11.695 10.675 1.00 85.31 199 ALA A N 1
ATOM 1566 C CA . ALA A 1 199 ? -8.737 -10.844 10.433 1.00 85.31 199 ALA A CA 1
ATOM 1567 C C . ALA A 1 199 ? -10.070 -11.591 10.610 1.00 85.31 199 ALA A C 1
ATOM 1569 O O . ALA A 1 199 ? -11.075 -10.966 10.949 1.00 85.31 199 ALA A O 1
ATOM 1570 N N . GLU A 1 200 ? -10.085 -12.920 10.444 1.00 83.31 200 GLU A N 1
ATOM 1571 C CA . GLU A 1 200 ? -11.261 -13.762 10.714 1.00 83.31 200 GLU A CA 1
ATOM 1572 C C . GLU A 1 200 ? -11.685 -13.736 12.192 1.00 83.31 200 GLU A C 1
ATOM 1574 O O . GLU A 1 200 ? -12.852 -13.969 12.522 1.00 83.31 200 GLU A O 1
ATOM 1579 N N . ASN A 1 201 ? -10.758 -13.419 13.101 1.00 80.25 201 ASN A N 1
ATOM 1580 C CA . ASN A 1 201 ? -11.028 -13.331 14.528 1.00 80.25 201 ASN A CA 1
ATOM 1581 C C . ASN A 1 201 ? -11.409 -11.899 14.935 1.00 80.25 201 ASN A C 1
ATOM 1583 O O . ASN A 1 201 ? -10.627 -11.172 15.541 1.00 80.25 201 ASN A O 1
ATOM 1587 N N . PHE A 1 202 ? -12.656 -11.513 14.650 1.00 77.75 202 PHE A N 1
ATOM 1588 C CA . PHE A 1 202 ? -13.198 -10.159 14.870 1.00 77.75 202 PHE A CA 1
ATOM 1589 C C . PHE A 1 202 ? -13.194 -9.661 16.328 1.00 77.75 202 PHE A C 1
ATOM 1591 O O . PHE A 1 202 ? -13.552 -8.514 16.586 1.00 77.75 202 PHE A O 1
ATOM 1598 N N . LYS A 1 203 ? -12.814 -10.511 17.287 1.00 80.19 203 LYS A N 1
ATOM 1599 C CA . LYS A 1 203 ? -12.732 -10.168 18.713 1.00 80.19 203 LYS A CA 1
ATOM 1600 C C . LYS A 1 203 ? -11.475 -9.385 19.071 1.00 80.19 203 LYS A C 1
ATOM 1602 O O . LYS A 1 203 ? -11.449 -8.750 20.121 1.00 80.19 203 LYS A O 1
ATOM 1607 N N . TYR A 1 204 ? -10.441 -9.466 18.238 1.00 84.50 204 TYR A N 1
ATOM 1608 C CA . TYR A 1 204 ? -9.154 -8.842 18.499 1.00 84.50 204 TYR A CA 1
ATOM 1609 C C . TYR A 1 204 ? -8.690 -8.060 17.272 1.00 84.50 204 TYR A C 1
ATOM 1611 O O . TYR A 1 204 ? -8.967 -8.467 16.142 1.00 84.50 204 TYR A O 1
ATOM 1619 N N . PRO A 1 205 ? -7.982 -6.938 17.464 1.00 86.56 205 PRO A N 1
ATOM 1620 C CA . PRO A 1 205 ? -7.348 -6.256 16.353 1.00 86.56 205 PRO A CA 1
ATOM 1621 C C . PRO A 1 205 ? -6.257 -7.127 15.735 1.00 86.56 205 PRO A C 1
ATOM 1623 O O . PRO A 1 205 ? -5.629 -7.951 16.406 1.00 86.56 205 PRO A O 1
ATOM 1626 N N . ILE A 1 206 ? -6.018 -6.901 14.446 1.00 89.25 206 ILE A N 1
ATOM 1627 C CA . ILE A 1 206 ? -4.902 -7.507 13.726 1.00 89.25 206 ILE A CA 1
ATOM 1628 C C . ILE A 1 206 ? -3.596 -7.075 14.418 1.00 89.25 206 ILE A C 1
ATOM 1630 O O . ILE A 1 206 ? -3.391 -5.876 14.608 1.00 89.25 206 ILE A O 1
ATOM 1634 N N . PRO A 1 207 ? -2.716 -8.015 14.812 1.00 89.50 207 PRO A N 1
ATOM 1635 C CA . PRO A 1 207 ? -1.454 -7.700 15.465 1.00 89.50 207 PRO A CA 1
ATOM 1636 C C . PRO A 1 207 ? -0.601 -6.707 14.673 1.00 89.50 207 PRO A C 1
ATOM 1638 O O . PRO A 1 207 ? -0.316 -6.917 13.491 1.00 89.50 207 PRO A O 1
ATOM 1641 N N . SER A 1 208 ? -0.107 -5.672 15.355 1.00 88.38 208 SER A N 1
ATOM 1642 C CA . SER A 1 208 ? 0.798 -4.680 14.763 1.00 88.38 208 SER A CA 1
ATOM 1643 C C . SER A 1 208 ? 2.124 -5.281 14.291 1.00 88.38 208 SER A C 1
ATOM 1645 O O . SER A 1 208 ? 2.764 -4.737 13.403 1.00 88.38 208 SER A O 1
ATOM 1647 N N . THR A 1 209 ? 2.523 -6.455 14.785 1.00 88.00 209 THR A N 1
ATOM 1648 C CA . THR A 1 209 ? 3.721 -7.172 14.312 1.00 88.00 209 THR A CA 1
ATOM 1649 C C . THR A 1 209 ? 3.684 -7.489 12.812 1.00 88.00 209 THR A C 1
ATOM 1651 O O . THR A 1 209 ? 4.735 -7.602 12.174 1.00 88.00 209 THR A O 1
ATOM 1654 N N . PHE A 1 210 ? 2.496 -7.577 12.207 1.00 87.94 210 PHE A N 1
ATOM 1655 C CA . PHE A 1 210 ? 2.373 -7.745 10.761 1.00 87.94 210 PHE A CA 1
ATOM 1656 C C . PHE A 1 210 ? 2.836 -6.518 9.965 1.00 87.94 210 PHE A C 1
ATOM 1658 O O . PHE A 1 210 ? 3.366 -6.693 8.869 1.00 87.94 210 PHE A O 1
ATOM 1665 N N . SER A 1 211 ? 2.728 -5.297 10.508 1.00 84.62 211 SER A N 1
ATOM 1666 C CA . SER A 1 211 ? 3.294 -4.104 9.859 1.00 84.62 211 SER A CA 1
ATOM 1667 C C . SER A 1 211 ? 4.827 -4.169 9.840 1.00 84.62 211 SER A C 1
ATOM 1669 O O . SER A 1 211 ? 5.452 -3.892 8.820 1.00 84.62 211 SER A O 1
ATOM 1671 N N . GLN A 1 212 ? 5.439 -4.650 10.927 1.00 81.62 212 GLN A N 1
ATOM 1672 C CA . GLN A 1 212 ? 6.891 -4.840 11.021 1.00 81.62 212 GLN A CA 1
ATOM 1673 C C . GLN A 1 212 ? 7.406 -5.888 10.026 1.00 81.62 212 GLN A C 1
ATOM 1675 O O . GLN A 1 212 ? 8.459 -5.693 9.425 1.00 81.62 212 GLN A O 1
ATOM 1680 N N . THR A 1 213 ? 6.635 -6.956 9.796 1.00 82.25 213 THR A N 1
ATOM 1681 C CA . THR A 1 213 ? 6.975 -8.027 8.836 1.00 82.25 213 THR A CA 1
ATOM 1682 C C . THR A 1 213 ? 7.021 -7.522 7.388 1.00 82.25 213 THR A C 1
ATOM 1684 O O . THR A 1 213 ? 7.725 -8.082 6.549 1.00 82.25 213 THR A O 1
ATOM 1687 N N . PHE A 1 214 ? 6.278 -6.459 7.066 1.00 76.00 214 PHE A N 1
ATOM 1688 C CA . PHE A 1 214 ? 6.379 -5.816 5.758 1.00 76.00 214 PHE A CA 1
ATOM 1689 C C . PHE A 1 214 ? 7.649 -4.975 5.602 1.00 76.00 214 PHE A C 1
ATOM 1691 O O . PHE A 1 214 ? 8.177 -4.883 4.496 1.00 76.00 214 PHE A O 1
ATOM 1698 N N . ILE A 1 215 ? 8.128 -4.374 6.693 1.00 73.19 215 ILE A N 1
ATOM 1699 C CA . ILE A 1 215 ? 9.249 -3.425 6.691 1.00 73.19 215 ILE A CA 1
ATOM 1700 C C . ILE A 1 215 ? 10.607 -4.144 6.734 1.00 73.19 215 ILE A C 1
ATOM 1702 O O . ILE A 1 215 ? 11.553 -3.681 6.100 1.00 73.19 215 ILE A O 1
ATOM 1706 N N . GLN A 1 216 ? 10.707 -5.248 7.483 1.00 59.50 216 GLN A N 1
ATOM 1707 C CA . GLN A 1 216 ? 11.914 -6.080 7.629 1.00 59.50 216 GLN A CA 1
ATOM 1708 C C . GLN A 1 216 ? 11.986 -7.117 6.526 1.00 59.50 216 GLN A C 1
ATOM 1710 O O . GLN A 1 216 ? 12.864 -7.090 5.641 1.00 59.50 216 GLN A O 1
#

Radius of gyration: 22.43 Å; Cα contacts (8 Å, |Δi|>4): 135; chains: 1; bounding box: 46×49×68 Å

Mean predicted aligned error: 11.47 Å